Protein AF-A0A3P7XFB7-F1 (afdb_monomer_lite)

Secondary structure (DSSP, 8-state):
-----S--PPP-PSP-SS-EEEEEES--BS-EEEEEEE--HHHHHHHHHHHHHHH--GGG--EEEEEEEEEEEEB-TT--SPPEEEEEEEEEESS-EEEEEEEEE----SS-EEEEEE--HHHHHHHHHHHHHH-PPP--EEEE-TTTTSGGGGGGGT--SSSSTTEEEEE-SSSS--------

Foldseek 3Di:
DDDDDPPDDADDADDDPDWDQQAFGHAKPDKDKDKDKDQPVVVQVVVVVLCCVQPVCPPVKGFRIWIKMWIAQIAHPPDPWGRWTKMWIFGDIPPWIKTKIAGPAQTHHDQTWGWTKDDDPVQVVVCVVCCVPDVDDRLTQIDTDPSRRHRCPRQQQQDEQSPHRRIYMWTDPDSDTDRDDPDD

InterPro domains:
  IPR003886 NIDO domain [PF06119] (4-174)
  IPR003886 NIDO domain [PS51220] (19-175)
  IPR003886 NIDO domain [SM00539] (23-177)
  IPR051495 Epithelial Barrier and Cell Signaling Protein [PTHR13802] (16-177)

Sequence (184 aa):
MVTFSEHVVNPAALPVDEPVLAVYWMNTEGGVVYYRETDDASIVNLAHNEVNIQYRYGSKFLVKSVVIITWEGGRPEDSDSDGNLFQLALVIGDSMTFAHIVYSKLNSNDNAVVGYASYSFVEKLMAAEISAKAGFATLNSSYSLPDSATHDAMLLSEKSDIGIPGEWLFRVDEPQVRRFLWSR

Radius of gyration: 17.49 Å; chains: 1; bounding box: 35×52×46 Å

Organism: Heligmosomoides polygyrus (NCBI:txid6339)

pLDDT: mean 81.41, std 17.4, range [30.19, 97.62]

Structure (mmCIF, N/CA/C/O backbone):
data_AF-A0A3P7XFB7-F1
#
_entry.id   AF-A0A3P7XFB7-F1
#
loop_
_atom_site.group_PDB
_atom_site.id
_atom_site.type_symbol
_atom_site.label_atom_id
_atom_site.label_alt_id
_atom_site.label_comp_id
_atom_site.label_asym_id
_atom_site.label_entity_id
_atom_site.label_seq_id
_atom_site.pdbx_PDB_ins_code
_atom_site.Cartn_x
_atom_site.Cartn_y
_atom_site.Cartn_z
_atom_site.occupancy
_atom_site.B_iso_or_equiv
_atom_site.auth_seq_id
_atom_site.auth_comp_id
_atom_site.auth_asym_id
_atom_site.auth_atom_id
_atom_site.pdbx_PDB_model_num
ATOM 1 N N . MET A 1 1 ? -16.379 -4.261 -0.054 1.00 48.62 1 MET A N 1
ATOM 2 C CA . MET A 1 1 ? -16.470 -4.595 -1.502 1.00 48.62 1 MET A CA 1
ATOM 3 C C . MET A 1 1 ? -15.595 -3.634 -2.295 1.00 48.62 1 MET A C 1
ATOM 5 O O . MET A 1 1 ? -15.921 -2.457 -2.382 1.00 48.62 1 MET A O 1
ATOM 9 N N . VAL A 1 2 ? -14.478 -4.127 -2.834 1.00 57.84 2 VAL A N 1
ATOM 10 C CA . VAL A 1 2 ? -13.574 -3.377 -3.728 1.00 57.84 2 VAL A CA 1
ATOM 11 C C . VAL A 1 2 ? -14.131 -3.437 -5.153 1.00 57.84 2 VAL A C 1
ATOM 13 O O . VAL A 1 2 ? -14.592 -4.495 -5.574 1.00 57.84 2 VAL A O 1
ATOM 16 N N . THR A 1 3 ? -14.115 -2.320 -5.881 1.00 62.34 3 THR A N 1
ATOM 17 C CA . THR A 1 3 ? -14.583 -2.237 -7.278 1.00 62.34 3 THR A CA 1
ATOM 18 C C . THR A 1 3 ? -13.477 -1.644 -8.146 1.00 62.34 3 THR A C 1
ATOM 20 O O . THR A 1 3 ? -12.752 -0.764 -7.688 1.00 62.34 3 THR A O 1
ATOM 23 N N . PHE A 1 4 ? -13.352 -2.116 -9.386 1.00 66.25 4 PHE A N 1
ATOM 24 C CA . PHE A 1 4 ? -12.416 -1.572 -10.372 1.00 66.25 4 PHE A CA 1
ATOM 25 C C . PHE A 1 4 ? -13.127 -0.523 -11.218 1.00 66.25 4 PHE A C 1
ATOM 27 O O . PHE A 1 4 ? -14.264 -0.734 -11.638 1.00 66.25 4 PHE A O 1
ATOM 34 N N . SER A 1 5 ? -12.455 0.600 -11.451 1.00 69.25 5 SER A N 1
ATOM 35 C CA . SER A 1 5 ? -12.913 1.639 -12.369 1.00 69.25 5 SER A CA 1
ATOM 36 C C . SER A 1 5 ? -12.177 1.498 -13.697 1.00 69.25 5 SER A C 1
ATOM 38 O O . SER A 1 5 ? -10.976 1.239 -13.708 1.00 69.25 5 SER A O 1
ATOM 40 N N . GLU A 1 6 ? -12.878 1.713 -14.808 1.00 61.50 6 GLU A N 1
ATOM 41 C CA . GLU A 1 6 ? -12.260 1.843 -16.138 1.00 61.50 6 GLU A CA 1
ATOM 42 C C . GLU A 1 6 ? -11.564 3.202 -16.327 1.00 61.50 6 GLU A C 1
ATOM 44 O O . GLU A 1 6 ? -10.948 3.454 -17.360 1.00 61.50 6 GLU A O 1
ATOM 49 N N . HIS A 1 7 ? -11.657 4.098 -15.338 1.00 68.94 7 HIS A N 1
ATOM 50 C CA . HIS A 1 7 ? -10.986 5.387 -15.371 1.00 68.94 7 HIS A CA 1
ATOM 51 C C . HIS A 1 7 ? -9.469 5.203 -15.228 1.00 68.94 7 HIS A C 1
ATOM 53 O O . HIS A 1 7 ? -8.939 5.078 -14.123 1.00 68.94 7 HIS A O 1
ATOM 59 N N . VAL A 1 8 ? -8.767 5.188 -16.361 1.00 67.44 8 VAL A N 1
ATOM 60 C CA . VAL A 1 8 ? -7.304 5.140 -16.405 1.00 67.44 8 VAL A CA 1
ATOM 61 C C . VAL A 1 8 ? -6.758 6.487 -15.941 1.00 67.44 8 VAL A C 1
ATOM 63 O O . VAL A 1 8 ? -6.941 7.506 -16.608 1.00 67.44 8 VAL A O 1
ATOM 66 N N . VAL A 1 9 ? -6.095 6.497 -14.786 1.00 75.12 9 VAL A N 1
ATOM 67 C CA . VAL A 1 9 ? -5.388 7.676 -14.277 1.00 75.12 9 VAL A CA 1
ATOM 68 C C . VAL A 1 9 ? -3.898 7.492 -14.547 1.00 75.12 9 VAL A C 1
ATOM 70 O O . VAL A 1 9 ? -3.300 6.504 -14.116 1.00 75.12 9 VAL A O 1
ATOM 73 N N . ASN A 1 10 ? -3.299 8.448 -15.255 1.00 84.94 10 ASN A N 1
ATOM 74 C CA . ASN A 1 10 ? -1.863 8.444 -15.518 1.00 84.94 10 ASN A CA 1
ATOM 75 C C . ASN A 1 10 ? -1.079 8.865 -14.269 1.00 84.94 10 ASN A C 1
ATOM 77 O O . ASN A 1 10 ? -1.530 9.786 -13.579 1.00 84.94 10 ASN A O 1
ATOM 81 N N . PRO A 1 11 ? 0.098 8.264 -14.015 1.00 85.12 11 PRO A N 1
ATOM 82 C CA . PRO A 1 11 ? 0.991 8.689 -12.945 1.00 85.12 11 PRO A CA 1
ATOM 83 C C . PRO A 1 11 ? 1.255 10.192 -12.984 1.00 85.12 11 PRO A C 1
ATOM 85 O O . PRO A 1 11 ? 1.626 10.749 -14.019 1.00 85.12 11 PRO A O 1
ATOM 88 N N . ALA A 1 12 ? 1.066 10.848 -11.844 1.00 86.56 12 ALA A N 1
ATOM 89 C CA . ALA A 1 12 ? 1.280 12.277 -11.691 1.00 86.56 12 ALA A CA 1
ATOM 90 C C . ALA A 1 12 ? 1.882 12.582 -10.319 1.00 86.56 12 ALA A C 1
ATOM 92 O O . ALA A 1 12 ? 1.601 11.897 -9.334 1.00 86.56 12 ALA A O 1
ATOM 93 N N . ALA A 1 13 ? 2.703 13.630 -10.251 1.00 85.50 13 ALA A N 1
ATOM 94 C CA . ALA A 1 13 ? 3.229 14.112 -8.981 1.00 85.50 13 ALA A CA 1
ATOM 95 C C . ALA A 1 13 ? 2.080 14.556 -8.061 1.00 85.50 13 ALA A C 1
ATOM 97 O O . ALA A 1 13 ? 1.139 15.215 -8.499 1.00 85.50 13 ALA A O 1
ATOM 98 N N . LEU A 1 14 ? 2.174 14.206 -6.779 1.00 83.50 14 LEU A N 1
ATOM 99 C CA . LEU A 1 14 ? 1.212 14.642 -5.770 1.00 83.50 14 LEU A CA 1
ATOM 100 C C . LEU A 1 14 ? 1.421 16.132 -5.419 1.00 83.50 14 LEU A C 1
ATOM 102 O O . LEU A 1 14 ? 2.566 16.596 -5.434 1.00 83.50 14 LEU A O 1
ATOM 106 N N . PRO A 1 15 ? 0.359 16.873 -5.039 1.00 81.75 15 PRO A N 1
ATOM 107 C CA . PRO A 1 15 ? -1.037 16.438 -4.907 1.00 81.75 15 PRO A CA 1
ATOM 108 C C . PRO A 1 15 ? -1.761 16.306 -6.256 1.00 81.75 15 PRO A C 1
ATOM 110 O O . PRO A 1 15 ? -1.520 17.083 -7.174 1.00 81.75 15 PRO A O 1
ATOM 113 N N . VAL A 1 16 ? -2.705 15.367 -6.333 1.00 78.12 16 VAL A N 1
ATOM 114 C CA . VAL A 1 16 ? -3.665 15.236 -7.444 1.00 78.12 16 VAL A CA 1
ATOM 115 C C . VAL A 1 16 ? -5.062 15.694 -7.003 1.00 78.12 16 VAL A C 1
ATOM 117 O O . VAL A 1 16 ? -5.317 15.852 -5.808 1.00 78.12 16 VAL A O 1
ATOM 120 N N . ASP A 1 17 ? -5.963 15.922 -7.961 1.00 75.38 17 ASP A N 1
ATOM 121 C CA . ASP A 1 17 ? -7.302 16.484 -7.709 1.00 75.38 17 ASP A CA 1
ATOM 122 C C . ASP A 1 17 ? -8.293 15.504 -7.054 1.00 75.38 17 ASP A C 1
ATOM 124 O O . ASP A 1 17 ? -9.354 15.920 -6.583 1.00 75.38 17 ASP A O 1
ATOM 128 N N . GLU A 1 18 ? -7.946 14.217 -6.992 1.00 75.06 18 GLU A N 1
ATOM 129 C CA . GLU A 1 18 ? -8.767 13.157 -6.406 1.00 75.06 18 GLU A CA 1
ATOM 130 C C . GLU A 1 18 ? -8.021 12.440 -5.271 1.00 75.06 18 GLU A C 1
ATOM 132 O O . GLU A 1 18 ? -6.794 12.324 -5.321 1.00 75.06 18 GLU A O 1
ATOM 137 N N . PRO A 1 19 ? -8.721 11.924 -4.241 1.00 77.31 19 PRO A N 1
ATOM 138 C CA . PRO A 1 19 ? -8.083 11.102 -3.225 1.00 77.31 19 PRO A CA 1
ATOM 139 C C . PRO A 1 19 ? -7.407 9.878 -3.846 1.00 77.31 19 PRO A C 1
ATOM 141 O O . PRO A 1 19 ? -8.055 9.075 -4.516 1.00 77.31 19 PRO A O 1
ATOM 144 N N . VAL A 1 20 ? -6.114 9.710 -3.588 1.00 83.38 20 VAL A N 1
ATOM 145 C CA . VAL A 1 20 ? -5.334 8.590 -4.117 1.00 83.38 20 VAL A CA 1
ATOM 146 C C . VAL A 1 20 ? -4.402 8.050 -3.047 1.00 83.38 20 VAL A C 1
ATOM 148 O O . VAL A 1 20 ? -3.812 8.812 -2.285 1.00 83.38 20 VAL A O 1
ATOM 151 N N . LEU A 1 21 ? -4.238 6.730 -3.018 1.00 88.06 21 LEU A N 1
ATOM 152 C CA . LEU A 1 21 ? -3.151 6.055 -2.318 1.00 88.06 21 LEU A CA 1
ATOM 153 C C . LEU A 1 21 ? -2.231 5.453 -3.385 1.00 88.06 21 LEU A C 1
ATOM 155 O O . LEU A 1 21 ? -2.501 4.383 -3.928 1.00 88.06 21 LEU A O 1
ATOM 159 N N . ALA A 1 22 ? -1.178 6.187 -3.730 1.00 91.19 22 ALA A N 1
ATOM 160 C CA . ALA A 1 22 ? -0.192 5.800 -4.727 1.00 91.19 22 ALA A CA 1
ATOM 161 C C . 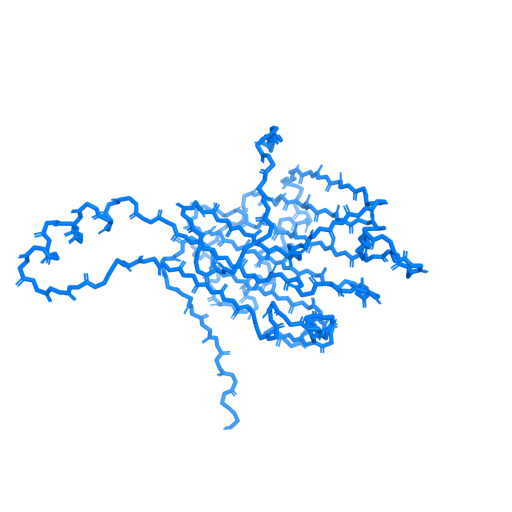ALA A 1 22 ? 0.844 4.871 -4.078 1.00 91.19 22 ALA A C 1
ATOM 163 O O . ALA A 1 22 ? 1.750 5.324 -3.385 1.00 91.19 22 ALA A O 1
ATOM 164 N N . VAL A 1 23 ? 0.687 3.558 -4.267 1.00 92.44 23 VAL A N 1
ATOM 165 C CA . VAL A 1 23 ? 1.583 2.553 -3.665 1.00 92.44 23 VAL A CA 1
ATOM 166 C C . VAL A 1 23 ? 2.889 2.441 -4.450 1.00 92.44 23 VAL A C 1
ATOM 168 O O . VAL A 1 23 ? 3.955 2.506 -3.872 1.00 92.44 23 VAL A O 1
ATOM 171 N N . TYR A 1 24 ? 2.834 2.305 -5.773 1.00 93.69 24 TYR A N 1
ATOM 172 C CA . TYR A 1 24 ? 4.020 2.332 -6.637 1.00 93.69 24 TYR A CA 1
ATOM 173 C C . TYR A 1 24 ? 3.592 2.759 -8.039 1.00 93.69 24 TYR A C 1
ATOM 175 O O . TYR A 1 24 ? 3.481 1.953 -8.960 1.00 93.69 24 TYR A O 1
ATOM 183 N N . TRP A 1 25 ? 3.174 4.021 -8.156 1.00 92.38 25 TRP A N 1
ATOM 184 C CA . TRP A 1 25 ? 2.406 4.485 -9.304 1.00 92.38 25 TRP A CA 1
ATOM 185 C C . TRP A 1 25 ? 3.319 4.935 -10.444 1.00 92.38 25 TRP A C 1
ATOM 187 O O . TRP A 1 25 ? 3.904 6.015 -10.400 1.00 92.38 25 TRP A O 1
ATOM 197 N N . MET A 1 26 ? 3.425 4.085 -11.461 1.00 92.44 26 MET A N 1
ATOM 198 C CA . MET A 1 26 ? 4.149 4.311 -12.712 1.00 92.44 26 MET A CA 1
ATOM 199 C C . MET A 1 26 ? 3.442 3.572 -13.855 1.00 92.44 26 MET A C 1
ATOM 201 O O . MET A 1 26 ? 2.593 2.712 -13.603 1.00 92.44 26 MET A O 1
ATOM 205 N N . ASN A 1 27 ? 3.797 3.877 -15.103 1.00 91.50 27 ASN A N 1
ATOM 206 C CA . ASN A 1 27 ? 3.346 3.077 -16.241 1.00 91.50 27 ASN A CA 1
ATOM 207 C C . ASN A 1 27 ? 3.978 1.685 -16.140 1.00 91.50 27 ASN A C 1
ATOM 209 O O . ASN A 1 27 ? 5.154 1.549 -15.803 1.00 91.50 27 ASN A O 1
ATOM 213 N N . THR A 1 28 ? 3.175 0.639 -16.309 1.00 91.44 28 THR A N 1
ATOM 214 C CA . THR A 1 28 ? 3.585 -0.730 -15.989 1.00 91.44 28 THR A CA 1
ATOM 215 C C . THR A 1 28 ? 2.935 -1.729 -16.930 1.00 91.44 28 THR A C 1
ATOM 217 O O . THR A 1 28 ? 1.728 -1.681 -17.158 1.00 91.44 28 THR A O 1
ATOM 220 N N . GLU A 1 29 ? 3.726 -2.693 -17.390 1.00 92.94 29 GLU A N 1
ATOM 221 C CA . GLU A 1 29 ? 3.275 -3.847 -18.161 1.00 92.94 29 GLU A CA 1
ATOM 222 C C . GLU A 1 29 ? 3.505 -5.164 -17.406 1.00 92.94 29 GLU A C 1
ATOM 224 O O . GLU A 1 29 ? 4.272 -5.244 -16.442 1.00 92.94 29 GLU A O 1
ATOM 229 N N . GLY A 1 30 ? 2.825 -6.225 -17.850 1.00 90.81 30 GLY A N 1
ATOM 230 C CA . GLY A 1 30 ? 3.089 -7.600 -17.407 1.00 90.81 30 GLY A CA 1
ATOM 231 C C . GLY A 1 30 ? 2.701 -7.938 -15.962 1.00 90.81 30 GLY A C 1
ATOM 232 O O . GLY A 1 30 ? 2.932 -9.066 -15.534 1.00 90.81 30 GLY A O 1
ATOM 233 N N . GLY A 1 31 ? 2.109 -6.998 -15.220 1.00 91.31 31 GLY A N 1
ATOM 234 C CA . GLY A 1 31 ? 1.693 -7.197 -13.834 1.00 91.31 31 GLY A CA 1
ATOM 235 C C . GLY A 1 31 ? 0.313 -7.837 -13.683 1.00 91.31 31 GLY A C 1
ATOM 236 O O . GLY A 1 31 ? -0.597 -7.596 -14.476 1.00 91.31 31 GLY A O 1
ATOM 237 N N . VAL A 1 32 ? 0.144 -8.608 -12.611 1.00 94.56 32 VAL A N 1
ATOM 238 C CA . VAL A 1 32 ? -1.144 -9.137 -12.150 1.00 94.56 32 VAL A CA 1
ATOM 239 C C . VAL A 1 32 ? -1.473 -8.523 -10.794 1.00 94.56 32 VAL A C 1
ATOM 241 O O . VAL A 1 32 ? -0.602 -8.393 -9.931 1.00 94.56 32 VAL A O 1
ATOM 244 N N . VAL A 1 33 ? -2.738 -8.138 -10.607 1.00 93.38 33 VAL A N 1
ATOM 245 C CA . VAL A 1 33 ? -3.230 -7.564 -9.351 1.00 93.38 33 VAL A CA 1
ATOM 246 C C . VAL A 1 33 ? -4.232 -8.511 -8.709 1.00 93.38 33 VAL A C 1
ATOM 248 O O . VAL A 1 33 ? -5.285 -8.801 -9.277 1.00 93.38 33 VAL A O 1
ATOM 251 N N . TYR A 1 34 ? -3.922 -8.957 -7.497 1.00 94.56 34 TYR A N 1
ATOM 252 C CA . TYR A 1 34 ? -4.828 -9.733 -6.657 1.00 94.56 34 TYR A CA 1
ATOM 253 C C . TYR A 1 34 ? -5.365 -8.846 -5.547 1.00 94.56 34 TYR A C 1
ATOM 255 O O . TYR A 1 34 ? -4.628 -8.050 -4.971 1.00 94.56 34 TYR A O 1
ATOM 263 N N . TYR A 1 35 ? -6.638 -9.001 -5.204 1.00 94.19 35 TYR A N 1
ATOM 264 C CA . TYR A 1 35 ? -7.245 -8.259 -4.110 1.00 94.19 35 TYR A CA 1
ATOM 265 C C . TYR A 1 35 ? -8.235 -9.136 -3.353 1.00 94.19 35 TYR A C 1
ATOM 267 O O . TYR A 1 35 ? -8.904 -9.995 -3.929 1.00 94.19 35 TYR A O 1
ATOM 275 N N . ARG A 1 36 ? -8.334 -8.912 -2.046 1.00 94.44 36 ARG A N 1
ATOM 276 C CA . ARG A 1 36 ? -9.357 -9.521 -1.196 1.00 94.44 36 ARG A CA 1
ATOM 277 C C . ARG A 1 36 ? -9.622 -8.648 0.017 1.00 94.44 36 ARG A C 1
ATOM 279 O O . ARG A 1 36 ? -8.704 -8.047 0.560 1.00 94.44 36 ARG A O 1
ATOM 286 N N . GLU A 1 37 ? -10.867 -8.623 0.461 1.00 95.31 37 GLU A N 1
ATOM 287 C CA . GLU A 1 37 ? -11.231 -8.116 1.781 1.00 95.31 37 GLU A CA 1
ATOM 288 C C . GLU A 1 37 ? -11.423 -9.315 2.713 1.00 95.31 37 GLU A C 1
ATOM 290 O O . GLU A 1 37 ? -11.985 -10.331 2.303 1.00 95.31 37 GLU A O 1
ATOM 295 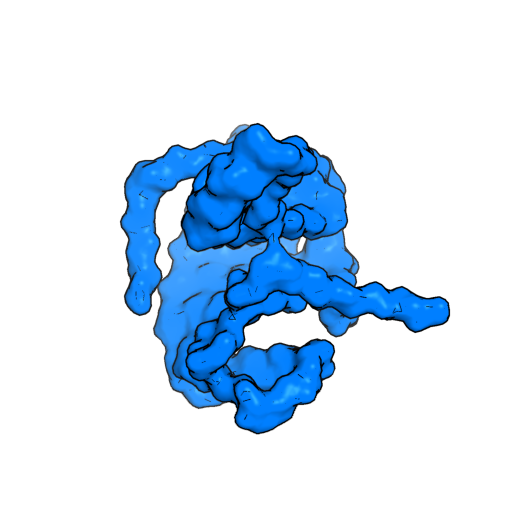N N . THR A 1 38 ? -10.915 -9.231 3.939 1.00 95.56 38 THR A N 1
ATOM 296 C CA . THR A 1 38 ? -11.024 -10.310 4.922 1.00 95.56 38 THR A CA 1
ATOM 297 C C . THR A 1 38 ? -11.237 -9.761 6.326 1.00 95.56 38 THR A C 1
ATOM 299 O O . THR A 1 38 ? -10.644 -8.758 6.717 1.00 95.56 38 THR A O 1
ATOM 302 N N . ASP A 1 39 ? -12.088 -10.442 7.079 1.00 96.62 39 ASP A N 1
ATOM 303 C CA . ASP A 1 39 ? -12.349 -10.268 8.507 1.00 96.62 39 ASP A CA 1
ATOM 304 C C . ASP A 1 39 ? -11.861 -11.487 9.313 1.00 96.62 39 ASP A C 1
ATOM 306 O O . ASP A 1 39 ? -12.255 -11.689 10.462 1.00 96.62 39 ASP A O 1
ATOM 310 N N . ASP A 1 40 ? -10.986 -12.309 8.715 1.00 97.62 40 ASP A N 1
ATOM 311 C CA . ASP A 1 40 ? -10.398 -13.463 9.382 1.00 97.62 40 ASP A CA 1
ATOM 312 C C . ASP A 1 40 ? -9.683 -13.017 10.660 1.00 97.62 40 ASP A C 1
ATOM 314 O O . ASP A 1 40 ? -8.812 -12.141 10.641 1.00 97.62 40 ASP A O 1
ATOM 318 N N . ALA A 1 41 ? -10.043 -13.646 11.780 1.00 96.75 41 ALA A N 1
ATOM 319 C CA . ALA A 1 41 ? -9.582 -13.234 13.096 1.00 96.75 41 ALA A CA 1
ATOM 320 C C . ALA A 1 41 ? -8.051 -13.235 13.219 1.00 96.75 41 ALA A C 1
ATOM 322 O O . ALA A 1 41 ? -7.503 -12.414 13.952 1.00 96.75 41 ALA A O 1
ATOM 323 N N . SER A 1 42 ? -7.340 -14.124 12.516 1.00 96.62 42 SER A N 1
ATOM 324 C CA . SER A 1 42 ? -5.876 -14.158 12.568 1.00 96.62 42 SER A CA 1
ATOM 325 C C . SER A 1 42 ? -5.262 -12.935 11.882 1.00 96.62 42 SER A C 1
ATOM 327 O O . SER A 1 42 ? -4.386 -12.288 12.457 1.00 96.62 42 SER A O 1
ATOM 329 N N . ILE A 1 43 ? -5.779 -12.560 10.709 1.00 96.06 43 ILE A N 1
ATOM 330 C CA . ILE A 1 43 ? -5.310 -11.405 9.932 1.00 96.06 43 ILE A CA 1
ATOM 331 C C . ILE A 1 43 ? -5.690 -10.098 10.631 1.00 96.06 43 ILE A C 1
ATOM 333 O O . ILE A 1 43 ? -4.858 -9.204 10.771 1.00 96.06 43 ILE A O 1
ATOM 337 N N . VAL A 1 44 ? -6.925 -10.002 11.123 1.00 96.50 44 VAL A N 1
ATOM 338 C CA . VAL A 1 44 ? -7.420 -8.837 11.868 1.00 96.50 44 VAL A CA 1
ATOM 339 C C . VAL A 1 44 ? -6.586 -8.599 13.128 1.00 96.50 44 VAL A C 1
ATOM 341 O O . VAL A 1 44 ? -6.155 -7.473 13.371 1.00 96.50 44 VAL A O 1
ATOM 344 N N . ASN A 1 45 ? -6.301 -9.650 13.904 1.00 95.31 45 ASN A N 1
ATOM 345 C CA . ASN A 1 45 ? -5.477 -9.533 15.108 1.00 95.31 45 ASN A CA 1
ATOM 346 C C . ASN A 1 45 ? -4.025 -9.164 14.780 1.00 95.31 45 ASN A C 1
ATOM 348 O O . ASN A 1 45 ? -3.429 -8.367 15.503 1.00 95.31 45 ASN A O 1
ATOM 352 N N . LEU A 1 46 ? -3.460 -9.705 13.695 1.00 94.88 46 LEU A N 1
ATOM 353 C CA . LEU A 1 46 ? -2.118 -9.343 13.238 1.00 94.88 46 LEU A CA 1
ATOM 354 C C . LEU A 1 46 ? -2.042 -7.851 12.885 1.00 94.88 46 LEU A C 1
ATOM 356 O O . LEU A 1 46 ? -1.198 -7.142 13.426 1.00 94.88 46 LEU A O 1
ATOM 360 N N . ALA A 1 47 ? -2.967 -7.363 12.055 1.00 94.69 47 ALA A N 1
ATOM 361 C CA . ALA A 1 47 ? -3.033 -5.956 11.669 1.00 94.69 47 ALA A CA 1
ATOM 362 C C . ALA A 1 47 ? -3.271 -5.034 12.876 1.00 94.69 47 ALA A C 1
ATOM 364 O O . ALA A 1 47 ? -2.655 -3.975 12.994 1.00 94.69 47 ALA A O 1
ATOM 365 N N . HIS A 1 48 ? -4.135 -5.446 13.808 1.00 94.19 48 HIS A N 1
ATOM 366 C CA . HIS A 1 48 ? -4.386 -4.702 15.039 1.00 94.19 48 HIS A CA 1
ATOM 367 C C . HIS A 1 48 ? -3.127 -4.588 15.908 1.00 94.19 48 HIS A C 1
ATOM 369 O O . HIS A 1 48 ? -2.830 -3.507 16.421 1.00 94.19 48 HIS A O 1
ATOM 375 N N . ASN A 1 49 ? -2.376 -5.682 16.059 1.00 92.75 49 ASN A N 1
ATOM 376 C CA . ASN A 1 49 ? -1.127 -5.690 16.814 1.00 92.75 49 ASN A CA 1
ATOM 377 C C . ASN A 1 49 ? -0.074 -4.793 16.165 1.00 92.75 49 ASN A C 1
ATOM 379 O O . ASN A 1 49 ? 0.539 -4.004 16.879 1.00 92.75 49 ASN A O 1
ATOM 383 N N . GLU A 1 50 ? 0.087 -4.860 14.842 1.00 92.31 50 GLU A N 1
ATOM 384 C CA . GLU A 1 50 ? 1.049 -4.023 14.119 1.00 92.31 50 GLU A CA 1
ATOM 385 C C . GLU A 1 50 ? 0.742 -2.533 14.320 1.00 92.31 50 GLU A C 1
ATOM 387 O O . GLU A 1 50 ? 1.580 -1.777 14.812 1.00 92.31 50 GLU A O 1
ATOM 392 N N . VAL A 1 51 ? -0.511 -2.115 14.098 1.00 91.81 51 VAL A N 1
ATOM 393 C CA . VAL A 1 51 ? -0.941 -0.729 14.357 1.00 91.81 51 VAL A CA 1
ATOM 394 C C . VAL A 1 51 ? -0.685 -0.321 15.812 1.00 91.81 51 VAL A C 1
ATOM 396 O O . VAL A 1 51 ? -0.233 0.795 16.081 1.00 91.81 51 VAL A O 1
ATOM 399 N N . ASN A 1 52 ? -0.939 -1.210 16.772 1.00 90.12 52 ASN A N 1
ATOM 400 C CA . ASN A 1 52 ? -0.735 -0.912 18.186 1.00 90.12 52 ASN A CA 1
ATOM 401 C C . ASN A 1 52 ? 0.734 -0.818 18.599 1.00 90.12 52 ASN A C 1
ATOM 403 O O . ASN A 1 52 ? 1.045 -0.003 19.472 1.00 90.12 52 ASN A O 1
ATOM 407 N N . ILE A 1 53 ? 1.629 -1.600 17.995 1.00 89.00 53 ILE A N 1
ATOM 408 C CA . ILE A 1 53 ? 3.074 -1.497 18.231 1.00 89.00 53 ILE A CA 1
ATOM 409 C C . ILE A 1 53 ? 3.558 -0.099 17.834 1.00 89.00 53 ILE A C 1
ATOM 411 O O . ILE A 1 53 ? 4.270 0.546 18.610 1.00 89.00 53 ILE A O 1
ATOM 415 N N . GLN A 1 54 ? 3.105 0.397 16.680 1.00 86.69 54 GLN A N 1
ATOM 416 C CA . GLN A 1 54 ? 3.577 1.665 16.125 1.00 86.69 54 GLN A CA 1
ATOM 417 C C . GLN A 1 54 ? 2.899 2.887 16.762 1.00 86.69 54 GLN A C 1
ATOM 419 O O . GLN A 1 54 ? 3.568 3.850 17.137 1.00 86.69 54 GLN A O 1
ATOM 424 N N . TYR A 1 55 ? 1.576 2.853 16.956 1.00 84.31 55 TYR A N 1
ATOM 425 C CA . TYR A 1 55 ? 0.804 4.028 17.383 1.00 84.31 55 TYR A CA 1
ATOM 426 C C . TYR A 1 55 ? 0.305 3.989 18.835 1.00 84.31 55 TYR A C 1
ATOM 428 O O . TYR A 1 55 ? -0.119 5.017 19.368 1.00 84.31 55 TYR A O 1
ATOM 436 N N . ARG A 1 56 ? 0.370 2.832 19.509 1.00 84.88 56 ARG A N 1
ATOM 437 C CA . ARG A 1 56 ? -0.018 2.652 20.923 1.00 84.88 56 ARG A CA 1
ATOM 438 C C . ARG A 1 56 ? -1.463 3.060 21.249 1.00 84.88 56 ARG A C 1
ATOM 440 O O . ARG A 1 56 ? -1.739 3.542 22.350 1.00 84.88 56 ARG A O 1
ATOM 447 N N . TYR A 1 57 ? -2.401 2.860 20.321 1.00 81.62 57 TYR A N 1
ATOM 448 C CA . TYR A 1 57 ? -3.819 3.174 20.545 1.00 81.62 57 TYR A CA 1
ATOM 449 C C . TYR A 1 57 ? -4.496 2.238 21.559 1.00 81.62 57 TYR A C 1
ATOM 451 O O . TYR A 1 57 ? -5.462 2.633 22.221 1.00 81.62 57 TYR A O 1
ATOM 459 N N . GLY A 1 58 ? -3.967 1.027 21.737 1.00 76.06 58 GLY A N 1
ATOM 460 C CA . GLY A 1 58 ? -4.497 0.039 22.668 1.00 76.06 58 GLY A CA 1
ATOM 461 C C . GLY A 1 58 ? -5.929 -0.343 22.296 1.00 76.06 58 GLY A C 1
ATOM 462 O O . GLY A 1 58 ? -6.216 -0.653 21.145 1.00 76.06 58 GLY A O 1
ATOM 463 N N . SER A 1 59 ? -6.843 -0.284 23.266 1.00 77.06 59 SER A N 1
ATOM 464 C CA . SER A 1 59 ? -8.261 -0.626 23.079 1.00 77.06 59 SER A CA 1
ATOM 465 C C . SER A 1 59 ? -9.118 0.485 22.458 1.00 77.06 59 SER A C 1
ATOM 467 O O . SER A 1 59 ? -10.324 0.308 22.315 1.00 77.06 59 SER A O 1
ATOM 469 N N . LYS A 1 60 ? -8.535 1.641 22.110 1.00 81.75 60 LYS A N 1
ATOM 470 C CA . LYS A 1 60 ? -9.269 2.772 21.506 1.00 81.75 60 LYS A CA 1
ATOM 471 C C . LYS A 1 60 ? -9.538 2.604 20.010 1.00 81.75 60 LYS A C 1
ATOM 473 O O . LYS A 1 60 ? -10.151 3.478 19.410 1.00 81.75 60 LYS A O 1
ATOM 478 N N . PHE A 1 61 ? -9.028 1.530 19.426 1.00 86.56 61 PHE A N 1
ATOM 479 C CA . PHE A 1 61 ? -9.109 1.220 18.013 1.00 86.56 61 PHE A CA 1
ATOM 480 C C . PHE A 1 61 ? -9.378 -0.271 17.884 1.00 86.56 61 PHE A C 1
ATOM 482 O O . PHE A 1 61 ? -8.707 -1.065 18.536 1.00 86.56 61 PHE A O 1
ATOM 489 N N . LEU A 1 62 ? -10.334 -0.662 17.050 1.00 91.31 62 LEU A N 1
ATOM 490 C CA . LEU A 1 62 ? -10.585 -2.067 16.738 1.00 91.31 62 LEU A CA 1
ATOM 491 C C . LEU A 1 62 ? -10.575 -2.253 15.228 1.00 91.31 62 LEU A C 1
ATOM 493 O O . LEU A 1 62 ? -11.316 -1.573 14.519 1.00 91.31 62 LEU A O 1
ATOM 497 N N . VAL A 1 63 ? -9.753 -3.187 14.747 1.00 95.38 63 VAL A N 1
ATOM 498 C CA . VAL A 1 63 ? -9.728 -3.568 13.331 1.00 95.38 63 VAL A CA 1
ATOM 499 C C . VAL A 1 63 ? -10.980 -4.386 13.028 1.00 95.38 63 VAL A C 1
ATOM 501 O O . VAL A 1 63 ? -11.291 -5.335 13.745 1.00 95.38 63 VAL A O 1
ATOM 504 N N . LYS A 1 64 ? -11.708 -4.003 11.977 1.00 95.62 64 LYS A N 1
ATOM 505 C CA . LYS A 1 64 ? -12.927 -4.681 11.519 1.00 95.62 64 LYS A CA 1
ATOM 506 C C . LYS A 1 64 ? -12.653 -5.592 10.333 1.00 95.62 64 LYS A C 1
ATOM 508 O O . LYS A 1 64 ? -13.127 -6.720 10.309 1.00 95.62 64 LYS A O 1
ATOM 513 N N . SER A 1 65 ? -11.898 -5.097 9.361 1.00 96.50 65 SER A N 1
ATOM 514 C CA . SER A 1 65 ? -11.496 -5.855 8.183 1.00 96.50 65 SER A CA 1
ATOM 515 C C . SER A 1 65 ? -10.172 -5.330 7.642 1.00 96.50 65 SER A C 1
ATOM 517 O O . SER A 1 65 ? -9.708 -4.241 7.993 1.00 96.50 65 SER A O 1
ATOM 519 N N . VAL A 1 66 ? -9.543 -6.130 6.788 1.00 97.06 66 VAL A N 1
ATOM 520 C CA . VAL A 1 66 ? -8.336 -5.756 6.058 1.00 97.06 66 VAL A CA 1
ATOM 521 C C . VAL A 1 66 ? -8.578 -5.999 4.576 1.00 97.06 66 VAL A C 1
ATOM 523 O O . VAL A 1 66 ? -8.940 -7.107 4.172 1.00 97.06 66 VAL A O 1
ATOM 526 N N . VAL A 1 67 ? -8.368 -4.972 3.757 1.00 96.06 67 VAL A N 1
ATOM 527 C CA . VAL A 1 67 ? -8.301 -5.120 2.301 1.00 96.06 67 VAL A CA 1
ATOM 528 C C . VAL A 1 67 ? -6.843 -5.317 1.922 1.00 96.06 67 VAL A C 1
ATOM 530 O O . VAL A 1 67 ? -6.018 -4.442 2.151 1.00 96.06 67 VAL A O 1
ATOM 533 N N . ILE A 1 68 ? -6.523 -6.471 1.349 1.00 96.12 68 ILE A N 1
ATOM 534 C CA . ILE A 1 68 ? -5.175 -6.823 0.906 1.00 96.12 68 ILE A CA 1
ATOM 535 C C . ILE A 1 68 ? -5.151 -6.741 -0.611 1.00 96.12 68 ILE A C 1
ATOM 537 O O . ILE A 1 68 ? -5.943 -7.416 -1.269 1.00 96.12 68 ILE A O 1
ATOM 541 N N . ILE A 1 69 ? -4.231 -5.950 -1.153 1.00 95.75 69 ILE A N 1
ATOM 542 C CA . ILE A 1 69 ? -3.980 -5.812 -2.586 1.00 95.75 69 ILE A CA 1
ATOM 543 C C . ILE A 1 69 ? -2.522 -6.184 -2.844 1.00 95.75 69 ILE A C 1
ATOM 545 O O . ILE A 1 69 ? -1.631 -5.754 -2.120 1.00 95.75 69 ILE A O 1
ATOM 549 N N . THR A 1 70 ? -2.281 -7.038 -3.831 1.00 96.69 70 THR A N 1
ATOM 550 C CA . THR A 1 70 ? -0.957 -7.558 -4.190 1.00 96.69 70 THR A CA 1
ATOM 551 C C . THR A 1 70 ? -0.714 -7.314 -5.663 1.00 96.69 70 THR A C 1
ATOM 553 O O . THR A 1 70 ? -1.515 -7.751 -6.486 1.00 96.69 70 THR A O 1
ATOM 556 N N . TRP A 1 71 ? 0.390 -6.649 -5.977 1.00 96.75 71 TRP A N 1
ATOM 557 C CA . TRP A 1 71 ? 0.882 -6.473 -7.335 1.00 96.75 71 TRP A CA 1
ATOM 558 C C . TRP A 1 71 ? 2.077 -7.393 -7.526 1.00 96.75 71 TRP A C 1
ATOM 560 O O . TRP A 1 71 ? 3.037 -7.331 -6.759 1.00 96.75 71 TRP A O 1
ATOM 570 N N . GLU A 1 72 ? 2.008 -8.246 -8.541 1.00 97.00 72 GLU A N 1
ATOM 571 C CA . GLU A 1 72 ? 3.040 -9.228 -8.852 1.00 97.00 72 GLU A CA 1
ATOM 572 C C . GLU A 1 72 ? 3.424 -9.138 -10.329 1.00 97.00 72 GLU A C 1
ATOM 574 O O . GLU A 1 72 ? 2.564 -9.140 -11.208 1.00 97.00 72 GLU A O 1
ATOM 579 N N . GLY A 1 73 ? 4.725 -9.071 -10.609 1.00 95.44 73 GLY A N 1
ATOM 580 C CA . GLY A 1 73 ? 5.263 -9.192 -11.964 1.00 95.44 73 GLY A CA 1
ATOM 581 C C . GLY A 1 73 ? 5.303 -7.890 -12.773 1.00 95.44 73 GLY A C 1
ATOM 582 O O . GLY A 1 73 ? 5.867 -7.883 -13.865 1.00 95.44 73 GLY A O 1
ATOM 583 N N . GLY A 1 74 ? 4.755 -6.791 -12.248 1.00 95.12 74 GLY A N 1
ATOM 584 C CA . GLY A 1 74 ? 4.703 -5.508 -12.950 1.00 95.12 74 GLY A CA 1
ATOM 585 C C . GLY A 1 74 ? 6.072 -4.839 -13.070 1.00 95.12 74 GLY A C 1
ATOM 586 O O . GLY A 1 74 ? 6.795 -4.739 -12.082 1.00 95.12 74 GLY A O 1
ATOM 587 N N . ARG A 1 75 ? 6.419 -4.354 -14.260 1.00 95.00 75 ARG A N 1
ATOM 588 C CA . ARG A 1 75 ? 7.662 -3.621 -14.562 1.00 95.00 75 ARG A CA 1
ATOM 589 C C . ARG A 1 75 ? 7.384 -2.446 -15.513 1.00 95.00 75 ARG A C 1
ATOM 591 O O . ARG A 1 75 ? 6.324 -2.456 -16.141 1.00 95.00 75 ARG A O 1
ATOM 598 N N . PRO A 1 76 ? 8.290 -1.459 -15.644 1.00 94.25 76 PRO A N 1
ATOM 599 C CA . PRO A 1 76 ? 8.148 -0.398 -16.638 1.00 94.25 76 PRO A CA 1
ATOM 600 C C . PRO A 1 76 ? 7.969 -0.952 -18.057 1.00 94.25 76 PRO A C 1
ATOM 602 O O . PRO A 1 76 ? 8.497 -2.021 -18.374 1.00 94.25 76 PRO A O 1
ATOM 605 N N . GLU A 1 77 ? 7.241 -0.216 -18.896 1.00 90.44 77 GLU A N 1
ATOM 606 C CA . GLU A 1 77 ? 7.112 -0.523 -20.327 1.00 90.44 77 GLU A CA 1
ATOM 607 C C . GLU A 1 77 ? 8.498 -0.602 -20.983 1.00 90.44 77 GLU A C 1
ATOM 609 O O . GLU A 1 77 ? 9.422 0.119 -20.597 1.00 90.44 77 GLU A O 1
ATOM 614 N N . ASP A 1 78 ? 8.657 -1.521 -21.936 1.00 88.94 78 ASP A N 1
ATOM 615 C CA . ASP A 1 78 ? 9.922 -1.779 -22.642 1.00 88.94 78 ASP A CA 1
ATOM 616 C C . ASP A 1 78 ? 11.115 -2.162 -21.731 1.00 88.94 78 ASP A C 1
ATOM 618 O O . ASP A 1 78 ? 12.279 -2.052 -22.124 1.00 88.94 78 ASP A O 1
ATOM 622 N N . SER A 1 79 ? 10.855 -2.633 -20.504 1.00 89.44 79 SER A N 1
ATOM 623 C CA . SER A 1 79 ? 11.894 -3.097 -19.578 1.00 89.44 79 SER A CA 1
ATOM 624 C C . SER A 1 79 ? 12.117 -4.610 -19.649 1.00 89.44 79 SER A C 1
ATOM 626 O O . SER A 1 79 ? 11.186 -5.393 -19.469 1.00 89.44 79 SER A O 1
ATOM 628 N N . ASP A 1 80 ? 13.384 -5.022 -19.761 1.00 90.19 80 ASP A N 1
ATOM 629 C CA . ASP A 1 80 ? 13.820 -6.428 -19.654 1.00 90.19 80 ASP A CA 1
ATOM 630 C C . ASP A 1 80 ? 14.020 -6.902 -18.196 1.00 90.19 80 ASP A C 1
ATOM 632 O O . ASP A 1 80 ? 14.564 -7.978 -17.941 1.00 90.19 80 ASP A O 1
ATOM 636 N N . SER A 1 81 ? 13.643 -6.080 -17.214 1.00 92.00 81 SER A N 1
ATOM 637 C CA . SER A 1 81 ? 13.811 -6.396 -15.793 1.00 92.00 81 SER A CA 1
ATOM 638 C C . SER A 1 81 ? 12.817 -7.448 -15.290 1.00 92.00 81 SER A C 1
ATOM 640 O O . SER A 1 81 ? 11.708 -7.596 -15.805 1.00 92.00 81 SER A O 1
ATOM 642 N N . ASP A 1 82 ? 13.188 -8.144 -14.213 1.00 93.94 82 ASP A N 1
ATOM 643 C CA . ASP A 1 82 ? 12.226 -8.921 -13.431 1.00 93.94 82 ASP A CA 1
ATOM 644 C C . ASP A 1 82 ? 11.095 -8.013 -12.920 1.00 93.94 82 ASP A C 1
ATOM 646 O O . ASP A 1 82 ? 11.318 -6.865 -12.540 1.00 93.94 82 ASP A O 1
ATOM 650 N N . GLY A 1 83 ? 9.883 -8.552 -12.822 1.00 94.69 83 GLY A N 1
ATOM 651 C CA . GLY A 1 83 ? 8.744 -7.816 -12.282 1.00 94.69 83 GLY A CA 1
ATOM 652 C C . GLY A 1 83 ? 8.863 -7.490 -10.791 1.00 94.69 83 GLY A C 1
ATOM 653 O O . GLY A 1 83 ? 9.475 -8.229 -10.017 1.00 94.69 83 GLY A O 1
ATOM 654 N N . ASN A 1 84 ? 8.247 -6.389 -10.380 1.00 96.69 84 ASN A N 1
ATOM 655 C CA . ASN A 1 84 ? 8.133 -5.971 -8.988 1.00 96.69 84 ASN A CA 1
ATOM 656 C C . ASN A 1 84 ? 7.094 -6.815 -8.232 1.00 96.69 84 ASN A C 1
ATOM 658 O O . ASN A 1 84 ? 6.131 -7.319 -8.815 1.00 96.69 84 ASN A O 1
ATOM 662 N N . LEU A 1 85 ? 7.283 -6.942 -6.918 1.00 97.00 85 LEU A N 1
ATOM 663 C CA . LEU A 1 85 ? 6.362 -7.596 -5.993 1.00 97.00 85 LEU A CA 1
ATOM 664 C C . LEU A 1 85 ? 6.170 -6.728 -4.751 1.00 97.00 85 LEU A C 1
ATOM 666 O O . LEU A 1 85 ? 7.104 -6.511 -3.971 1.00 97.00 85 LEU A O 1
ATOM 670 N N . PHE A 1 86 ? 4.944 -6.259 -4.553 1.00 97.19 86 PHE A N 1
ATOM 671 C CA . PHE A 1 86 ? 4.583 -5.431 -3.410 1.00 97.19 86 PHE A CA 1
ATOM 672 C C . PHE A 1 86 ? 3.112 -5.592 -3.029 1.00 97.19 86 PHE A C 1
ATOM 674 O O . PHE A 1 86 ? 2.277 -6.040 -3.821 1.00 97.19 86 PHE A O 1
ATOM 681 N N . GLN A 1 87 ? 2.800 -5.247 -1.783 1.00 97.12 87 GLN A N 1
ATOM 682 C CA . GLN A 1 87 ? 1.477 -5.411 -1.198 1.00 97.12 87 GLN A CA 1
ATOM 683 C C . GLN A 1 87 ? 1.043 -4.158 -0.443 1.00 97.12 87 GLN A C 1
ATOM 685 O O . GLN A 1 87 ? 1.859 -3.452 0.142 1.00 97.12 87 GLN A O 1
ATOM 690 N N . LEU A 1 88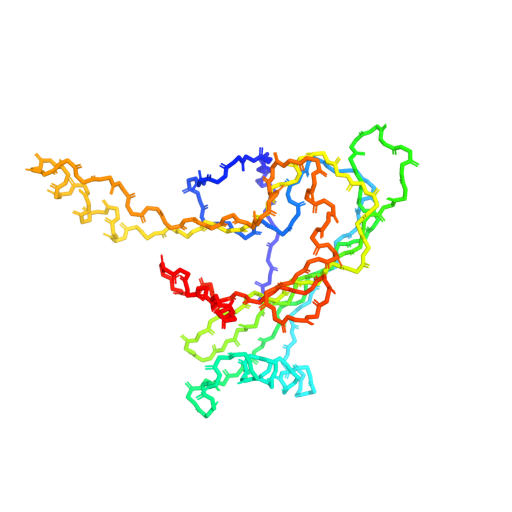 ? -0.265 -3.923 -0.428 1.00 96.00 88 LEU A N 1
ATOM 691 C CA . LEU A 1 88 ? -0.936 -2.968 0.441 1.00 96.00 88 LEU A CA 1
ATOM 692 C C . LEU A 1 88 ? -1.960 -3.725 1.286 1.00 96.00 88 LEU A C 1
ATOM 694 O O . LEU A 1 88 ? -2.877 -4.339 0.742 1.00 96.00 88 LEU A O 1
ATOM 698 N N . ALA A 1 89 ? -1.842 -3.627 2.604 1.00 96.69 89 ALA A N 1
ATOM 699 C CA . ALA A 1 89 ? -2.905 -3.949 3.539 1.00 96.69 89 ALA A CA 1
ATOM 700 C C . ALA A 1 89 ? -3.553 -2.644 4.024 1.00 96.69 89 ALA A C 1
ATOM 702 O O . ALA A 1 89 ? -2.974 -1.885 4.801 1.00 96.69 89 ALA A O 1
ATOM 703 N N . LEU A 1 90 ? -4.770 -2.378 3.554 1.00 95.19 90 LEU A N 1
ATOM 704 C CA . LEU A 1 90 ? -5.610 -1.308 4.071 1.00 95.19 90 LEU A CA 1
ATOM 705 C C . LEU A 1 90 ? -6.377 -1.842 5.284 1.00 95.19 90 LEU A C 1
ATOM 707 O O . LEU A 1 90 ? -7.313 -2.633 5.155 1.00 95.19 90 LEU A O 1
ATOM 711 N N . VAL A 1 91 ? -5.943 -1.428 6.466 1.00 95.50 91 VAL A N 1
ATOM 712 C CA . VAL A 1 91 ? -6.490 -1.834 7.758 1.00 95.50 91 VAL A CA 1
ATOM 713 C C . VAL A 1 91 ? -7.654 -0.913 8.103 1.00 95.50 91 VAL A C 1
ATOM 715 O O . VAL A 1 91 ? -7.454 0.263 8.413 1.00 95.50 91 VAL A O 1
ATOM 718 N N . ILE A 1 92 ? -8.870 -1.451 8.052 1.00 94.06 92 ILE A N 1
ATOM 719 C CA . ILE A 1 92 ? -10.109 -0.704 8.272 1.00 94.06 92 ILE A CA 1
ATOM 720 C C . ILE A 1 92 ? -10.582 -0.970 9.695 1.00 94.06 92 ILE A C 1
ATOM 722 O O . ILE A 1 92 ? -10.955 -2.093 10.045 1.00 94.06 92 ILE A O 1
ATOM 726 N N . GLY A 1 93 ? -10.568 0.064 10.530 1.00 92.69 93 GLY A N 1
ATOM 727 C CA . GLY A 1 93 ? -11.068 -0.027 11.892 1.00 92.69 93 GLY A CA 1
ATOM 728 C C . GLY A 1 93 ? -12.468 0.525 12.094 1.00 92.69 93 GLY A C 1
ATOM 729 O O . GLY A 1 93 ? -13.212 0.846 11.169 1.00 92.69 93 GLY A O 1
ATOM 730 N N . ASP A 1 94 ? -12.835 0.633 13.362 1.00 91.38 94 ASP A N 1
ATOM 731 C CA . ASP A 1 94 ? -14.067 1.267 13.809 1.00 91.38 94 ASP A CA 1
ATOM 732 C C . ASP A 1 94 ? -14.065 2.793 13.678 1.00 91.38 94 ASP A C 1
ATOM 734 O O . ASP A 1 94 ? -15.117 3.374 13.413 1.00 91.38 94 ASP A O 1
ATOM 738 N N . SER A 1 95 ? -12.899 3.409 13.852 1.00 87.00 95 SER A N 1
ATOM 739 C CA . SER A 1 95 ? -12.714 4.858 13.940 1.00 87.00 95 SER A CA 1
ATOM 740 C C . SER A 1 95 ? -11.528 5.385 13.131 1.00 87.00 95 SER A C 1
ATOM 742 O O . SER A 1 95 ? -11.452 6.588 12.904 1.00 87.00 95 SER A O 1
ATOM 744 N N . MET A 1 96 ? -10.610 4.511 12.704 1.00 88.25 96 MET A N 1
ATOM 745 C CA . MET A 1 96 ? -9.351 4.879 12.045 1.00 88.25 96 MET A CA 1
ATOM 746 C C . MET A 1 96 ? -9.063 3.937 10.874 1.00 88.25 96 MET A C 1
ATOM 748 O O . MET A 1 96 ? -9.540 2.800 10.863 1.00 88.25 96 MET A O 1
ATOM 752 N N . THR A 1 97 ? -8.272 4.394 9.902 1.00 89.81 97 THR A N 1
ATOM 753 C CA . THR A 1 97 ? -7.847 3.586 8.750 1.00 89.81 97 THR A CA 1
ATOM 754 C C . THR A 1 97 ? -6.350 3.741 8.521 1.00 89.81 97 THR A C 1
ATOM 756 O O . THR A 1 97 ? -5.827 4.856 8.511 1.00 89.81 97 THR A O 1
ATOM 759 N N . PHE A 1 98 ? -5.661 2.621 8.304 1.00 91.69 98 PHE A N 1
ATOM 760 C CA . PHE A 1 98 ? -4.217 2.599 8.078 1.00 91.69 98 PHE A CA 1
ATOM 761 C C . PHE A 1 98 ? -3.874 1.924 6.755 1.00 91.69 98 PHE A C 1
ATOM 763 O O . PHE A 1 98 ? -4.504 0.943 6.374 1.00 91.69 98 PHE A O 1
ATOM 770 N N . ALA A 1 99 ? -2.856 2.434 6.075 1.00 93.12 99 ALA A N 1
ATOM 771 C CA . ALA A 1 99 ? -2.242 1.817 4.913 1.00 93.12 99 ALA A CA 1
ATOM 772 C C . ALA A 1 99 ? -0.889 1.235 5.326 1.00 93.12 99 ALA A C 1
ATOM 774 O O . ALA A 1 99 ? 0.027 1.984 5.665 1.00 93.12 99 ALA A O 1
ATOM 775 N N . HIS A 1 100 ? -0.777 -0.092 5.301 1.00 94.75 100 HIS A N 1
ATOM 776 C CA . HIS A 1 100 ? 0.476 -0.814 5.499 1.00 94.75 100 HIS A CA 1
ATOM 777 C C . HIS A 1 100 ? 0.981 -1.299 4.146 1.00 94.75 100 HIS A C 1
ATOM 779 O O . HIS A 1 100 ? 0.371 -2.168 3.525 1.00 94.75 100 HIS A O 1
ATOM 785 N N . ILE A 1 101 ? 2.060 -0.700 3.663 1.00 95.25 101 ILE A N 1
ATOM 786 C CA . ILE A 1 101 ? 2.694 -1.056 2.398 1.00 95.25 101 ILE A CA 1
ATOM 787 C C . ILE A 1 101 ? 3.900 -1.938 2.695 1.00 95.25 101 ILE A C 1
ATOM 789 O O . ILE A 1 101 ? 4.701 -1.618 3.571 1.00 95.25 101 ILE A O 1
ATOM 793 N N . VAL A 1 102 ? 4.035 -3.024 1.939 1.00 96.19 102 VAL A N 1
ATOM 794 C CA . VAL A 1 102 ? 5.157 -3.958 2.022 1.00 96.19 102 VAL A CA 1
ATOM 795 C C . VAL A 1 102 ? 5.765 -4.117 0.634 1.00 96.19 102 VAL A C 1
ATOM 797 O O . VAL A 1 102 ? 5.161 -4.712 -0.262 1.00 96.19 102 VAL A O 1
ATOM 800 N N . TYR A 1 103 ? 6.973 -3.598 0.450 1.00 96.12 103 TYR A N 1
ATOM 801 C CA . TYR A 1 103 ? 7.776 -3.798 -0.752 1.00 96.12 103 TYR A CA 1
ATOM 802 C C . TYR A 1 103 ? 8.654 -5.033 -0.581 1.00 96.12 103 TYR A C 1
ATOM 804 O O . TYR A 1 103 ? 9.729 -4.964 0.009 1.00 96.12 103 TYR A O 1
ATOM 812 N N . SER A 1 104 ? 8.206 -6.172 -1.110 1.00 94.00 104 SER A N 1
ATOM 813 C CA . SER A 1 104 ? 8.976 -7.416 -1.030 1.00 94.00 104 SER A CA 1
ATOM 814 C C . SER A 1 104 ? 10.164 -7.414 -1.993 1.00 94.00 104 SER A C 1
ATOM 816 O O . SER A 1 104 ? 11.264 -7.812 -1.613 1.00 94.00 104 SER A O 1
ATOM 818 N N . LYS A 1 105 ? 9.952 -6.974 -3.240 1.00 92.44 105 LYS A N 1
ATOM 819 C CA . LYS A 1 105 ? 10.998 -6.916 -4.267 1.00 92.44 105 LYS A CA 1
ATOM 820 C C . LYS A 1 105 ? 10.702 -5.791 -5.258 1.00 92.44 105 LYS A C 1
ATOM 822 O O . LYS A 1 105 ? 9.715 -5.870 -5.987 1.00 92.44 105 LYS A O 1
ATOM 827 N N . LEU A 1 106 ? 11.562 -4.776 -5.314 1.00 94.25 106 LEU A N 1
ATOM 828 C CA . LEU A 1 106 ? 11.529 -3.722 -6.334 1.00 94.25 106 LEU A CA 1
ATOM 829 C C . LEU A 1 106 ? 12.769 -3.861 -7.226 1.00 94.25 106 LEU A C 1
ATOM 831 O O . LEU A 1 106 ? 13.871 -3.512 -6.822 1.00 94.25 106 LEU A O 1
ATOM 835 N N . ASN A 1 107 ? 12.597 -4.432 -8.416 1.00 93.44 107 ASN A N 1
ATOM 836 C CA . ASN A 1 107 ? 13.672 -4.690 -9.382 1.00 93.44 107 ASN A CA 1
ATOM 837 C C . ASN A 1 107 ? 13.839 -3.556 -10.393 1.00 93.44 107 ASN A C 1
ATOM 839 O O . ASN A 1 107 ? 14.916 -3.391 -10.964 1.00 93.44 107 ASN A O 1
ATOM 843 N N . SER A 1 108 ? 12.769 -2.810 -10.655 1.00 92.44 108 SER A N 1
ATOM 844 C CA . SER A 1 108 ? 12.754 -1.755 -11.658 1.00 92.44 108 SER A CA 1
ATOM 845 C C . SER A 1 108 ? 11.781 -0.649 -11.305 1.00 92.44 108 SER A C 1
ATOM 847 O O . SER A 1 108 ? 10.825 -0.829 -10.552 1.00 92.44 108 SER A O 1
ATOM 849 N N . ASN A 1 109 ? 12.065 0.526 -11.847 1.00 92.56 109 ASN A N 1
ATOM 850 C CA . ASN A 1 109 ? 11.382 1.758 -11.518 1.00 92.56 109 ASN A CA 1
ATOM 851 C C . ASN A 1 109 ? 11.456 2.711 -12.710 1.00 92.56 109 ASN A C 1
ATOM 853 O O . ASN A 1 109 ? 12.524 2.852 -13.306 1.00 92.56 109 ASN A O 1
ATOM 857 N N . ASP A 1 110 ? 10.360 3.406 -12.990 1.00 92.25 110 ASP A N 1
ATOM 858 C CA . ASP A 1 110 ? 10.321 4.549 -13.903 1.00 92.25 110 ASP A CA 1
ATOM 859 C C . ASP A 1 110 ? 9.706 5.754 -13.186 1.00 92.25 110 ASP A C 1
ATOM 861 O O . ASP A 1 110 ? 8.583 6.178 -13.445 1.00 92.25 110 ASP A O 1
ATOM 865 N N . ASN A 1 111 ? 10.449 6.259 -12.196 1.00 89.62 111 ASN A N 1
ATOM 866 C CA . ASN A 1 111 ? 10.054 7.396 -11.363 1.00 89.62 111 ASN A CA 1
ATOM 867 C C . ASN A 1 111 ? 8.683 7.205 -10.698 1.00 89.62 111 ASN A C 1
ATOM 869 O O . ASN A 1 111 ? 7.845 8.109 -10.706 1.00 89.62 111 ASN A O 1
ATOM 873 N N . ALA A 1 112 ? 8.465 6.032 -10.100 1.00 90.88 112 ALA A N 1
ATOM 874 C CA . ALA A 1 112 ? 7.226 5.703 -9.418 1.00 90.88 112 ALA A CA 1
ATOM 875 C C . ALA A 1 112 ? 6.867 6.755 -8.368 1.00 90.88 112 ALA A C 1
ATOM 877 O O . ALA A 1 112 ? 7.672 7.128 -7.506 1.00 90.88 112 ALA A O 1
ATOM 878 N N . VAL A 1 113 ? 5.626 7.225 -8.438 1.00 90.44 113 VAL A N 1
ATOM 879 C CA . VAL A 1 113 ? 5.050 8.113 -7.436 1.00 90.44 113 VAL A CA 1
ATOM 880 C C . VAL A 1 113 ? 4.538 7.262 -6.286 1.00 90.44 113 VAL A C 1
ATOM 882 O O . VAL A 1 113 ? 3.768 6.319 -6.484 1.00 90.44 113 VAL A O 1
ATOM 885 N N . VAL A 1 114 ? 4.968 7.603 -5.076 1.00 89.12 114 VAL A N 1
ATOM 886 C CA . VAL A 1 114 ? 4.633 6.871 -3.862 1.00 89.12 114 VAL A CA 1
ATOM 887 C C . VAL A 1 114 ? 4.188 7.835 -2.781 1.00 89.12 114 VAL A C 1
ATOM 889 O O . VAL A 1 114 ? 4.911 8.763 -2.415 1.00 89.12 114 VAL A O 1
ATOM 892 N N . GLY A 1 115 ? 2.996 7.608 -2.246 1.00 86.19 115 GLY A N 1
ATOM 893 C CA . GLY A 1 115 ? 2.389 8.511 -1.291 1.00 86.19 115 GLY A CA 1
ATOM 894 C C . GLY A 1 115 ? 0.875 8.440 -1.287 1.00 86.19 115 GLY A C 1
ATOM 895 O O . GLY A 1 115 ? 0.266 7.476 -1.741 1.00 86.19 115 GLY A O 1
ATOM 896 N N . TYR A 1 116 ? 0.249 9.491 -0.786 1.00 83.69 116 TYR A N 1
ATOM 897 C CA . TYR A 1 116 ? -1.190 9.652 -0.868 1.00 83.69 116 TYR A CA 1
ATOM 898 C C . TYR A 1 116 ? -1.579 11.121 -0.985 1.00 83.69 116 TYR A C 1
ATOM 900 O O . TYR A 1 116 ? -0.845 12.010 -0.552 1.00 83.69 116 TYR A O 1
ATOM 908 N N . ALA A 1 117 ? -2.755 11.370 -1.544 1.00 79.00 117 ALA A N 1
ATOM 909 C CA . ALA A 1 117 ? -3.443 12.647 -1.454 1.00 79.00 117 ALA A CA 1
ATOM 910 C C . ALA A 1 117 ? -4.831 12.412 -0.866 1.00 79.00 117 ALA A C 1
ATOM 912 O O . ALA A 1 117 ? -5.534 11.488 -1.272 1.00 79.00 117 ALA A O 1
ATOM 913 N N . SER A 1 118 ? -5.214 13.243 0.098 1.00 72.06 118 SER A N 1
ATOM 914 C CA . SER A 1 118 ? -6.562 13.297 0.646 1.00 72.06 118 SER A CA 1
ATOM 915 C C . SER A 1 118 ? -7.213 14.618 0.260 1.00 72.06 118 SER A C 1
ATOM 917 O O . SER A 1 118 ? -6.566 15.668 0.215 1.00 72.06 118 SER A O 1
ATOM 919 N N . TYR A 1 119 ? -8.507 14.553 -0.045 1.00 62.78 119 TYR A N 1
ATOM 920 C CA . TYR A 1 119 ? -9.278 15.689 -0.530 1.00 62.78 119 TYR A CA 1
ATOM 921 C C . TYR A 1 119 ? -10.460 15.961 0.397 1.00 62.78 119 TYR A C 1
ATOM 923 O O . TYR A 1 119 ? -11.437 15.210 0.413 1.00 62.78 119 TYR A O 1
ATOM 931 N N . SER A 1 120 ? -10.402 17.052 1.162 1.00 58.16 120 SER A N 1
ATOM 932 C CA . SER A 1 120 ? -11.538 17.505 1.967 1.00 58.16 120 SER A CA 1
ATOM 933 C C . SER A 1 120 ? -12.363 18.533 1.192 1.00 58.16 120 SER A C 1
ATOM 935 O O . SER A 1 120 ? -11.993 19.701 1.056 1.00 58.16 120 SER A O 1
ATOM 937 N N . PHE A 1 121 ? -13.530 18.110 0.695 1.00 53.56 121 PHE A N 1
ATOM 938 C CA . PHE A 1 121 ? -14.468 19.006 0.007 1.00 53.56 121 PHE A CA 1
ATOM 939 C C . PHE A 1 121 ? -14.988 20.121 0.930 1.00 53.56 121 PHE A C 1
ATOM 941 O O . PHE A 1 121 ? -15.187 21.253 0.492 1.00 53.56 121 PHE A O 1
ATOM 948 N N . VAL A 1 122 ? -15.162 19.819 2.223 1.00 56.56 122 VAL A N 1
ATOM 949 C CA . VAL A 1 122 ? -15.590 20.797 3.235 1.00 56.56 122 VAL A CA 1
ATOM 950 C C . VAL A 1 122 ? -14.509 21.854 3.445 1.00 56.56 122 VAL A C 1
ATOM 952 O O . VAL A 1 122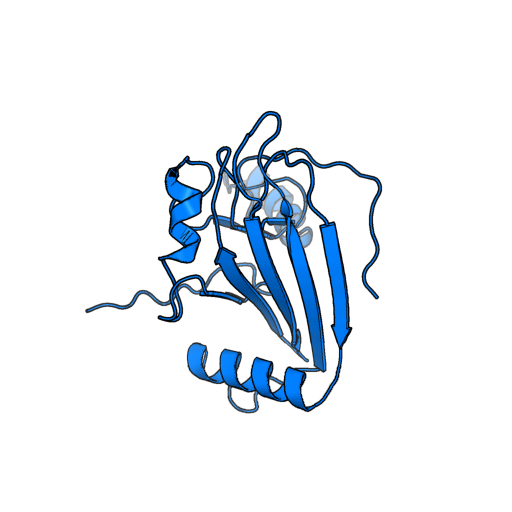 ? -14.817 23.041 3.434 1.00 56.56 122 VAL A O 1
ATOM 955 N N . GLU A 1 123 ? -13.238 21.457 3.556 1.00 58.00 123 GLU A N 1
ATOM 956 C CA . GLU A 1 123 ? -12.138 22.421 3.667 1.00 58.00 123 GLU A CA 1
ATOM 957 C C . GLU A 1 123 ? -11.979 23.255 2.400 1.00 58.00 123 GLU A C 1
ATOM 959 O O . GLU A 1 123 ? -11.699 24.441 2.509 1.00 58.00 123 GLU A O 1
ATOM 964 N N . LYS A 1 124 ? -12.223 22.696 1.209 1.00 55.25 124 LYS A N 1
ATOM 965 C CA . LYS A 1 124 ? -12.239 23.475 -0.037 1.00 55.25 124 LYS A CA 1
ATOM 966 C C . LYS A 1 124 ? -13.352 24.520 -0.054 1.00 55.25 124 LYS A C 1
ATOM 968 O O . LYS A 1 124 ? -13.102 25.638 -0.491 1.00 55.25 124 LYS A O 1
ATOM 973 N N . LEU A 1 125 ? -14.561 24.179 0.400 1.00 57.34 125 LEU A N 1
ATOM 974 C CA . LEU A 1 125 ? -15.679 25.126 0.457 1.00 57.34 125 LEU A CA 1
ATOM 975 C C . LEU A 1 125 ? -15.389 26.254 1.459 1.00 57.34 125 LEU A C 1
ATOM 977 O O . LEU A 1 125 ? -15.537 27.427 1.126 1.00 57.34 125 LEU A O 1
ATOM 981 N N . MET A 1 126 ? -14.872 25.901 2.640 1.00 57.81 126 MET A N 1
ATOM 982 C CA . MET A 1 126 ? -14.454 26.863 3.665 1.00 57.81 126 MET A CA 1
ATOM 983 C C . MET A 1 126 ? -13.267 27.717 3.196 1.00 57.81 126 MET A C 1
ATOM 985 O O . MET A 1 126 ? -13.254 28.928 3.396 1.00 57.81 126 MET A O 1
ATOM 989 N N . ALA A 1 127 ? -12.278 27.116 2.528 1.00 55.72 127 ALA A N 1
ATOM 990 C CA . ALA A 1 127 ? -11.158 27.830 1.931 1.00 55.72 127 ALA A CA 1
ATOM 991 C C . ALA A 1 127 ? -11.638 28.743 0.803 1.00 55.72 127 ALA A C 1
ATOM 993 O O . ALA A 1 127 ? -11.227 29.884 0.775 1.00 55.72 127 ALA A O 1
ATOM 994 N N . ALA A 1 128 ? -12.560 28.342 -0.071 1.00 56.50 128 ALA A N 1
ATOM 995 C CA . ALA A 1 128 ? -13.085 29.226 -1.114 1.00 56.50 128 ALA A CA 1
ATOM 996 C C . ALA A 1 128 ? -13.762 30.489 -0.536 1.00 56.50 128 ALA A C 1
ATOM 998 O O . ALA A 1 128 ? -13.574 31.582 -1.074 1.00 56.50 128 ALA A O 1
ATOM 999 N N . GLU A 1 129 ? -14.478 30.370 0.588 1.00 55.47 129 GLU A N 1
ATOM 1000 C CA . GLU A 1 129 ? -15.061 31.518 1.301 1.00 55.47 129 GLU A CA 1
ATOM 1001 C C . GLU A 1 129 ? -14.002 32.387 2.015 1.00 55.47 129 GLU A C 1
ATOM 1003 O O . GLU A 1 129 ? -14.132 33.613 2.067 1.00 55.47 129 GLU A O 1
ATOM 1008 N N . ILE A 1 130 ? -12.923 31.783 2.530 1.00 51.34 130 ILE A N 1
ATOM 1009 C CA . ILE A 1 130 ? -11.852 32.467 3.282 1.00 51.34 130 ILE A CA 1
ATOM 1010 C C . ILE A 1 130 ? -10.760 33.052 2.356 1.00 51.34 130 ILE A C 1
ATOM 1012 O O . ILE A 1 130 ? -10.234 34.142 2.606 1.00 51.34 130 ILE A O 1
ATOM 1016 N N . SER A 1 131 ? -10.432 32.383 1.251 1.00 49.97 131 SER A N 1
ATOM 1017 C CA . SER A 1 131 ? -9.394 32.740 0.274 1.00 49.97 131 SER A CA 1
ATOM 1018 C C . SER A 1 131 ? -9.736 34.017 -0.489 1.00 49.97 131 SER A C 1
ATOM 1020 O O . SER A 1 131 ? -8.819 34.752 -0.852 1.00 49.97 131 SER A O 1
ATOM 1022 N N . ALA A 1 132 ? -11.022 34.363 -0.625 1.00 47.31 132 ALA A N 1
ATOM 1023 C CA . ALA A 1 132 ? -11.446 35.666 -1.143 1.00 47.31 132 ALA A CA 1
ATOM 1024 C C . ALA A 1 132 ? -11.002 36.847 -0.251 1.00 47.31 132 ALA A C 1
ATOM 1026 O O . ALA A 1 132 ? -11.009 37.993 -0.700 1.00 47.31 132 ALA A O 1
ATOM 1027 N N . LYS A 1 133 ? -10.610 36.586 1.008 1.00 46.28 133 LYS A N 1
ATOM 1028 C CA . LYS A 1 133 ? -10.299 37.619 2.006 1.00 46.28 133 LYS A CA 1
ATOM 1029 C C . LYS A 1 133 ? -8.879 37.557 2.584 1.00 46.28 133 LYS A C 1
ATOM 1031 O O . LYS A 1 133 ? -8.452 38.551 3.164 1.00 46.28 133 LYS A O 1
ATOM 1036 N N . ALA A 1 134 ? -8.150 36.443 2.445 1.00 43.31 134 ALA A N 1
ATOM 1037 C CA . ALA A 1 134 ? -6.882 36.250 3.167 1.00 43.31 134 ALA A CA 1
ATOM 1038 C C . ALA A 1 134 ? -5.752 35.499 2.426 1.00 43.31 134 ALA A C 1
ATOM 1040 O O . ALA A 1 134 ? -4.725 35.232 3.042 1.00 43.31 134 ALA A O 1
ATOM 1041 N N . GLY A 1 135 ? -5.882 35.160 1.136 1.00 38.28 135 GLY A N 1
ATOM 1042 C CA . GLY A 1 135 ? -4.776 34.532 0.386 1.00 38.28 135 GLY A CA 1
ATOM 1043 C C . GLY A 1 135 ? -4.350 33.148 0.906 1.00 38.28 135 GLY A C 1
ATOM 1044 O O . GLY A 1 135 ? -3.189 32.771 0.778 1.00 38.28 135 GLY A O 1
ATOM 1045 N N . PHE A 1 136 ? -5.273 32.399 1.515 1.00 41.06 136 PHE A N 1
ATOM 1046 C CA . PHE A 1 136 ? -5.011 31.051 2.022 1.00 41.06 136 PHE A CA 1
ATOM 1047 C C . PHE A 1 136 ? -4.986 30.037 0.865 1.00 41.06 136 PHE A C 1
ATOM 1049 O O . PHE A 1 136 ? -5.923 29.992 0.063 1.00 41.06 136 PHE A O 1
ATOM 1056 N N . ALA A 1 137 ? -3.915 29.245 0.776 1.00 44.09 137 ALA A N 1
ATOM 1057 C CA . ALA A 1 137 ? -3.791 28.134 -0.165 1.00 44.09 137 ALA A CA 1
ATOM 1058 C C . ALA A 1 137 ? -4.743 26.990 0.227 1.00 44.09 137 ALA A C 1
ATOM 1060 O O . ALA A 1 137 ? -4.977 26.750 1.413 1.00 44.09 137 ALA A O 1
ATOM 1061 N N . THR A 1 138 ? -5.298 26.297 -0.768 1.00 46.44 138 THR A N 1
ATOM 1062 C CA . THR A 1 138 ? -6.134 25.103 -0.587 1.00 46.44 138 THR A CA 1
ATOM 1063 C C . THR A 1 138 ? -5.424 24.075 0.294 1.00 46.44 138 THR A C 1
ATOM 1065 O O . THR A 1 138 ? -4.274 23.722 0.037 1.00 46.44 138 THR A O 1
ATOM 1068 N N . LEU A 1 139 ? -6.114 23.589 1.328 1.00 53.78 139 LEU A N 1
ATOM 1069 C CA . LEU A 1 139 ? -5.625 22.581 2.273 1.00 53.78 139 LEU A CA 1
ATOM 1070 C C . LEU A 1 139 ? -5.676 21.176 1.645 1.00 53.78 139 LEU A C 1
ATOM 1072 O O . LEU A 1 139 ? -6.329 20.273 2.150 1.00 53.78 139 LEU A O 1
ATOM 1076 N N . ASN A 1 140 ? -5.015 20.991 0.503 1.00 58.72 140 ASN A N 1
ATOM 1077 C CA . ASN A 1 140 ? -4.772 19.651 -0.019 1.00 58.72 140 ASN A CA 1
ATOM 1078 C C . ASN A 1 140 ? -3.716 19.007 0.881 1.00 58.72 140 ASN A C 1
ATOM 1080 O O . ASN A 1 140 ? -2.594 19.512 0.967 1.00 58.72 140 ASN A O 1
ATOM 1084 N N . SER A 1 141 ? -4.056 17.910 1.554 1.00 68.56 141 SER A N 1
ATOM 1085 C CA . SER A 1 141 ? -3.067 17.138 2.291 1.00 68.56 141 SER A CA 1
ATOM 1086 C C . SER A 1 141 ? -2.564 15.998 1.431 1.00 68.56 141 SER A C 1
ATOM 1088 O O . SER A 1 141 ? -3.245 15.009 1.170 1.00 68.56 141 SER A O 1
ATOM 1090 N N . SER A 1 142 ? -1.339 16.161 0.953 1.00 74.50 142 SER A N 1
ATOM 1091 C CA . SER A 1 142 ? -0.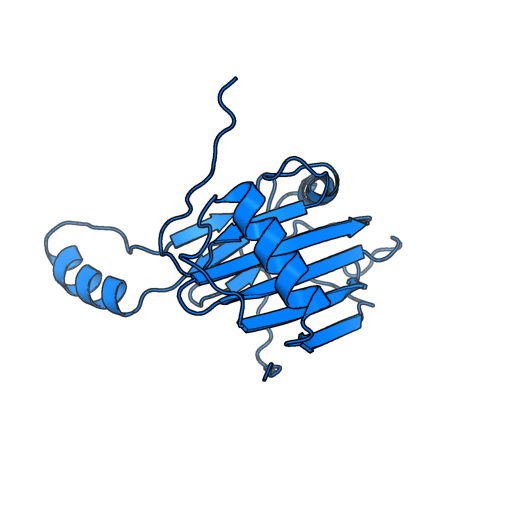613 15.103 0.273 1.00 74.50 142 SER A CA 1
ATOM 1092 C C . SER A 1 142 ? 0.668 14.788 1.008 1.00 74.50 142 SER A C 1
ATOM 1094 O O . SER A 1 142 ? 1.340 15.676 1.537 1.00 74.50 142 SER A O 1
ATOM 1096 N N . TYR A 1 143 ? 1.031 13.519 0.980 1.00 80.69 143 TYR A N 1
ATOM 1097 C CA . TYR A 1 143 ? 2.292 13.034 1.489 1.00 80.69 143 TYR A CA 1
ATOM 1098 C C . TYR A 1 143 ? 2.960 12.189 0.426 1.00 80.69 143 TYR A C 1
ATOM 1100 O O . TYR A 1 143 ? 2.354 11.239 -0.055 1.00 80.69 143 TYR A O 1
ATOM 1108 N N . SER A 1 144 ? 4.205 12.515 0.104 1.00 84.75 144 SER A N 1
ATOM 1109 C CA . SER A 1 144 ? 5.053 11.682 -0.744 1.00 84.75 144 SER A CA 1
ATOM 1110 C C . SER A 1 144 ? 6.113 11.015 0.121 1.00 84.75 144 SER A C 1
ATOM 1112 O O . SER A 1 144 ? 6.681 11.651 1.017 1.00 84.75 144 SER A O 1
ATOM 1114 N N . LEU A 1 145 ? 6.392 9.742 -0.147 1.00 82.81 145 LEU A N 1
ATOM 1115 C CA . LEU A 1 145 ? 7.497 9.043 0.500 1.00 82.81 145 LEU A CA 1
ATOM 1116 C C . LEU A 1 145 ? 8.842 9.637 0.048 1.00 82.81 145 LEU A C 1
ATOM 1118 O O . LEU A 1 145 ? 8.917 10.268 -1.014 1.00 82.81 145 LEU A O 1
ATOM 1122 N N . PRO A 1 146 ? 9.917 9.446 0.837 1.00 82.00 146 PRO A N 1
ATOM 1123 C CA . PRO A 1 146 ? 11.265 9.785 0.398 1.00 82.00 146 PRO A CA 1
ATOM 1124 C C . PRO A 1 146 ? 11.555 9.168 -0.973 1.00 82.00 146 PRO A C 1
ATOM 1126 O O . PRO A 1 146 ? 11.179 8.028 -1.222 1.00 82.00 146 PRO A O 1
ATOM 1129 N N . ASP A 1 147 ? 12.197 9.933 -1.854 1.00 85.69 147 ASP A N 1
ATOM 1130 C CA . ASP A 1 147 ? 12.624 9.495 -3.193 1.00 85.69 147 ASP A CA 1
ATOM 1131 C C . ASP A 1 147 ? 11.496 9.130 -4.175 1.00 85.69 147 ASP A C 1
ATOM 1133 O O . ASP A 1 147 ? 11.768 8.735 -5.312 1.00 85.69 147 ASP A O 1
ATOM 1137 N N . SER A 1 148 ? 10.231 9.323 -3.782 1.00 87.38 148 SER A N 1
ATOM 1138 C CA . SER A 1 148 ? 9.079 9.263 -4.685 1.00 87.38 148 SER A CA 1
ATOM 1139 C C . SER A 1 148 ? 9.307 10.147 -5.913 1.00 87.38 148 SER A C 1
ATOM 1141 O O . SER A 1 148 ? 9.821 11.260 -5.797 1.00 87.38 148 SER A O 1
ATOM 1143 N N . ALA A 1 149 ? 8.836 9.688 -7.072 1.00 87.31 149 ALA A N 1
ATOM 1144 C CA . ALA A 1 149 ? 9.005 10.349 -8.365 1.00 87.31 149 ALA A CA 1
ATOM 1145 C C . ALA A 1 149 ? 10.473 10.518 -8.803 1.00 87.31 149 ALA A C 1
ATOM 1147 O O . ALA A 1 149 ? 10.793 11.402 -9.597 1.00 87.31 149 ALA A O 1
ATOM 1148 N N . THR A 1 150 ? 11.371 9.671 -8.295 1.00 88.19 150 THR A N 1
ATOM 1149 C CA . THR A 1 150 ? 12.772 9.604 -8.728 1.00 88.19 150 THR A CA 1
ATOM 1150 C C . THR A 1 150 ? 13.177 8.159 -9.018 1.00 88.19 150 THR A C 1
ATOM 1152 O O . THR A 1 150 ? 12.468 7.223 -8.637 1.00 88.19 150 THR A O 1
ATOM 1155 N N . HIS A 1 151 ? 14.345 7.963 -9.638 1.00 85.06 151 HIS A N 1
ATOM 1156 C CA . HIS A 1 151 ? 14.921 6.635 -9.865 1.00 85.06 151 HIS A CA 1
ATOM 1157 C C . HIS A 1 151 ? 15.151 5.860 -8.554 1.00 85.06 151 HIS A C 1
ATOM 1159 O O . HIS A 1 151 ? 15.010 4.637 -8.528 1.00 85.06 151 HIS A O 1
ATOM 1165 N N . ASP A 1 152 ? 15.385 6.570 -7.449 1.00 89.25 152 ASP A N 1
ATOM 1166 C CA . ASP A 1 152 ? 15.685 5.992 -6.139 1.00 89.25 152 ASP A CA 1
ATOM 1167 C C . ASP A 1 152 ? 14.438 5.458 -5.411 1.00 89.25 152 ASP A C 1
ATOM 1169 O O . ASP A 1 152 ? 14.565 4.863 -4.340 1.00 89.25 152 ASP A O 1
ATOM 1173 N N . ALA A 1 153 ? 13.236 5.573 -5.994 1.00 87.81 153 ALA A N 1
ATOM 1174 C CA . ALA A 1 153 ? 12.020 4.972 -5.438 1.00 87.81 153 ALA A CA 1
ATOM 1175 C C . ALA A 1 153 ? 12.120 3.438 -5.291 1.00 87.81 153 ALA A C 1
ATOM 1177 O O . ALA A 1 153 ? 11.415 2.846 -4.478 1.00 87.81 153 ALA A O 1
ATOM 1178 N N . MET A 1 154 ? 13.017 2.769 -6.027 1.00 89.56 154 MET A N 1
ATOM 1179 C CA . MET A 1 154 ? 13.318 1.345 -5.806 1.00 89.56 154 MET A CA 1
ATOM 1180 C C . MET A 1 154 ? 13.929 1.065 -4.422 1.00 89.56 154 MET A C 1
ATOM 1182 O O . MET A 1 154 ? 13.712 -0.003 -3.864 1.00 89.56 154 MET A O 1
ATOM 1186 N N . LEU A 1 155 ? 14.618 2.039 -3.813 1.00 90.38 155 LEU A N 1
ATOM 1187 C CA . LEU A 1 155 ? 15.228 1.898 -2.484 1.00 90.38 155 LEU A CA 1
ATOM 1188 C C . LEU A 1 155 ? 14.189 1.874 -1.354 1.00 90.38 155 LEU A C 1
ATOM 1190 O O . LEU A 1 155 ? 14.539 1.667 -0.191 1.00 90.38 155 LEU A O 1
ATOM 1194 N N . LEU A 1 156 ? 12.905 2.072 -1.661 1.00 89.75 156 LEU A N 1
ATOM 1195 C CA . LEU A 1 156 ? 11.825 1.947 -0.686 1.00 89.75 156 LEU A CA 1
ATOM 1196 C C . LEU A 1 156 ? 11.694 0.529 -0.121 1.00 89.75 156 LEU A C 1
ATOM 1198 O O . LEU A 1 156 ? 11.199 0.403 0.997 1.00 89.75 156 LEU A O 1
ATOM 1202 N N . SER A 1 157 ? 12.184 -0.503 -0.825 1.00 91.25 157 SER A N 1
ATOM 1203 C CA . SER A 1 157 ? 12.295 -1.873 -0.296 1.00 91.25 157 SER A CA 1
ATOM 1204 C C . SER A 1 157 ? 13.406 -2.045 0.745 1.00 91.25 157 SER A C 1
ATOM 1206 O O . SER A 1 157 ? 13.426 -3.033 1.469 1.00 91.25 157 SER A O 1
ATOM 1208 N N . GLU A 1 158 ? 14.334 -1.092 0.839 1.00 90.12 158 GLU A N 1
ATOM 1209 C CA . GLU A 1 158 ? 15.443 -1.108 1.803 1.00 90.12 158 GLU A CA 1
ATOM 1210 C C . GLU A 1 158 ? 15.220 -0.131 2.970 1.00 90.12 158 GLU A C 1
ATOM 1212 O O . GLU A 1 158 ? 15.854 -0.236 4.021 1.00 90.12 158 GLU A O 1
ATOM 1217 N N . LYS A 1 159 ? 14.310 0.831 2.790 1.00 89.38 159 LYS A N 1
ATOM 1218 C CA . LYS A 1 159 ? 13.953 1.874 3.761 1.00 89.38 159 LYS A CA 1
ATOM 1219 C C . LYS A 1 159 ? 12.676 1.506 4.522 1.00 89.38 159 LYS A C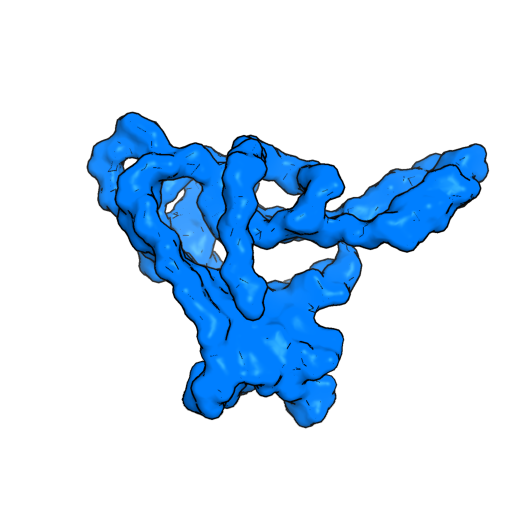 1
ATOM 1221 O O . LYS A 1 159 ? 11.970 0.577 4.148 1.00 89.38 159 LYS A O 1
ATOM 1226 N N . SER A 1 160 ? 12.398 2.219 5.614 1.00 88.12 160 SER A N 1
ATOM 1227 C CA . SER A 1 160 ? 11.207 1.999 6.445 1.00 88.12 160 SER A CA 1
ATOM 1228 C C . SER A 1 160 ? 10.930 3.183 7.372 1.00 88.12 160 SER A C 1
ATOM 1230 O O . SER A 1 160 ? 11.861 3.898 7.758 1.00 88.12 160 SER A O 1
ATOM 1232 N N . ASP A 1 161 ? 9.672 3.357 7.778 1.00 84.69 161 ASP A N 1
ATOM 1233 C CA . ASP A 1 161 ? 9.257 4.240 8.876 1.00 84.69 161 ASP A CA 1
ATOM 1234 C C . ASP A 1 161 ? 8.967 3.495 10.196 1.00 84.69 161 ASP A C 1
ATOM 1236 O O . ASP A 1 161 ? 9.025 4.112 11.261 1.00 84.69 161 ASP A O 1
ATOM 1240 N N . ILE A 1 162 ? 8.746 2.179 10.142 1.00 83.94 162 ILE A N 1
ATOM 1241 C CA . ILE A 1 162 ? 8.464 1.314 11.301 1.00 83.94 162 ILE A CA 1
ATOM 1242 C C . ILE A 1 162 ? 9.656 0.453 11.749 1.00 83.94 162 ILE A C 1
ATOM 1244 O O . ILE A 1 162 ? 9.575 -0.266 12.744 1.00 83.94 162 ILE A O 1
ATOM 1248 N N . GLY A 1 163 ? 10.788 0.543 11.046 1.00 85.56 163 GLY A N 1
ATOM 1249 C CA . GLY A 1 163 ? 12.027 -0.160 11.393 1.00 85.56 163 GLY A CA 1
ATOM 1250 C C . GLY A 1 163 ? 12.163 -1.563 10.794 1.00 85.56 163 GLY A C 1
ATOM 1251 O O . GLY A 1 163 ? 13.098 -2.274 11.161 1.00 85.56 163 GLY A O 1
ATOM 1252 N N . ILE A 1 164 ? 11.282 -1.942 9.863 1.00 88.12 164 ILE A N 1
ATOM 1253 C CA . ILE A 1 164 ? 11.356 -3.191 9.095 1.00 88.12 164 ILE A CA 1
ATOM 1254 C C . ILE A 1 164 ? 11.592 -2.825 7.621 1.00 88.12 164 ILE A C 1
ATOM 1256 O O . ILE A 1 164 ? 10.718 -2.198 7.024 1.00 88.12 164 ILE A O 1
ATOM 1260 N N . PRO A 1 165 ? 12.754 -3.158 7.024 1.00 92.75 165 PRO A N 1
ATOM 1261 C CA . PRO A 1 165 ? 13.064 -2.796 5.640 1.00 92.75 165 PRO A CA 1
ATOM 1262 C C . PRO A 1 165 ? 11.949 -3.180 4.662 1.00 92.75 165 PRO A C 1
ATOM 1264 O O . PRO A 1 165 ? 11.475 -4.313 4.677 1.00 92.75 165 PRO A O 1
ATOM 1267 N N . GLY A 1 166 ? 11.532 -2.224 3.833 1.00 92.88 166 GLY A N 1
ATOM 1268 C CA . GLY A 1 166 ? 10.469 -2.399 2.849 1.00 92.88 166 GLY A CA 1
ATOM 1269 C C . GLY A 1 166 ? 9.060 -2.176 3.383 1.00 92.88 166 GLY A C 1
ATOM 1270 O O . GLY A 1 166 ? 8.123 -2.136 2.587 1.00 92.88 166 GLY A O 1
ATOM 1271 N N . GLU A 1 167 ? 8.892 -1.984 4.691 1.00 94.25 167 GLU A N 1
ATOM 1272 C CA . GLU A 1 167 ? 7.583 -1.775 5.295 1.00 94.25 167 GLU A CA 1
ATOM 1273 C C . GLU A 1 167 ? 7.339 -0.324 5.686 1.00 94.25 167 GLU A C 1
ATOM 1275 O O . GLU A 1 167 ? 8.199 0.345 6.276 1.00 94.25 167 GLU A O 1
ATOM 1280 N N . TRP A 1 168 ? 6.127 0.124 5.364 1.00 92.62 168 TRP A N 1
ATOM 1281 C CA . TRP A 1 168 ? 5.666 1.484 5.578 1.00 92.62 168 TRP A CA 1
ATOM 1282 C C . TRP A 1 168 ? 4.247 1.503 6.145 1.00 92.62 168 TRP A C 1
ATOM 1284 O O . TRP A 1 168 ? 3.363 0.878 5.558 1.00 92.62 168 TRP A O 1
ATOM 1294 N N . LEU A 1 169 ? 3.994 2.215 7.248 1.00 91.50 169 LEU A N 1
ATOM 1295 C CA . LEU A 1 169 ? 2.676 2.220 7.903 1.00 91.50 169 LEU A CA 1
ATOM 1296 C C . LEU A 1 169 ? 2.149 3.629 8.189 1.00 91.50 169 LEU A C 1
ATOM 1298 O O . LEU A 1 169 ? 2.559 4.306 9.134 1.00 91.50 169 LEU A O 1
ATOM 1302 N N . PHE A 1 170 ? 1.102 4.013 7.465 1.00 86.88 170 PHE A N 1
ATOM 1303 C CA . PHE A 1 170 ? 0.509 5.345 7.558 1.00 86.88 170 PHE A CA 1
ATOM 1304 C C . PHE A 1 170 ? -0.926 5.300 8.052 1.00 86.88 170 PHE A C 1
ATOM 1306 O O . PHE A 1 170 ? -1.710 4.454 7.631 1.00 86.88 170 PHE A O 1
ATOM 1313 N N . ARG A 1 171 ? -1.308 6.278 8.871 1.00 86.50 171 ARG A N 1
ATOM 1314 C CA . ARG A 1 171 ? -2.717 6.598 9.101 1.00 86.50 171 ARG A CA 1
ATOM 1315 C C . ARG A 1 171 ? -3.239 7.468 7.954 1.00 86.50 171 ARG A C 1
ATOM 1317 O O . ARG A 1 171 ? -2.614 8.478 7.637 1.00 86.50 171 ARG A O 1
ATOM 1324 N N . VAL A 1 172 ? -4.356 7.072 7.343 1.00 81.50 172 VAL A N 1
ATOM 1325 C CA . VAL A 1 172 ? -4.892 7.684 6.106 1.00 81.50 172 VAL A CA 1
ATOM 1326 C C . VAL A 1 172 ? -6.293 8.287 6.266 1.00 81.50 172 VAL A C 1
ATOM 1328 O O . VAL A 1 172 ? -6.827 8.851 5.318 1.00 81.50 172 VAL A O 1
ATOM 1331 N N . ASP A 1 173 ? -6.889 8.207 7.459 1.00 76.69 173 ASP A N 1
ATOM 1332 C CA . ASP A 1 173 ? -8.177 8.841 7.780 1.00 76.69 173 ASP A CA 1
ATOM 1333 C C . ASP A 1 173 ? -8.060 10.289 8.299 1.00 76.69 173 ASP A C 1
ATOM 1335 O O . ASP A 1 173 ? -9.078 10.952 8.486 1.00 76.69 173 ASP A O 1
ATOM 1339 N N . GLU A 1 174 ? -6.843 10.804 8.520 1.00 67.38 174 GLU A N 1
ATOM 1340 C CA . GLU A 1 174 ? -6.617 12.181 8.979 1.00 67.38 174 GLU A CA 1
ATOM 1341 C C . GLU A 1 174 ? -6.087 13.095 7.857 1.00 67.38 174 GLU A C 1
ATOM 1343 O O . GLU A 1 174 ? -5.248 12.673 7.061 1.00 67.38 174 GLU A O 1
ATOM 1348 N N . PRO A 1 175 ? -6.482 14.385 7.826 1.00 50.09 175 PRO A N 1
ATOM 1349 C CA . PRO A 1 175 ? -5.922 15.367 6.898 1.00 50.09 175 PRO A CA 1
ATOM 1350 C C . PRO A 1 175 ? -4.446 15.709 7.154 1.00 50.09 175 PRO A C 1
ATOM 1352 O O . PRO A 1 175 ? -3.865 16.451 6.378 1.00 50.09 175 PRO A O 1
ATOM 1355 N N . GLN A 1 176 ? -3.819 15.255 8.241 1.00 47.41 176 GLN A N 1
ATOM 1356 C CA . GLN A 1 176 ? -2.414 15.554 8.535 1.00 47.41 176 GLN A CA 1
ATOM 1357 C C . GLN A 1 176 ? -1.655 14.282 8.904 1.00 47.41 176 GLN A C 1
ATOM 1359 O O . GLN A 1 176 ? -2.045 13.556 9.815 1.00 47.41 176 GLN A O 1
ATOM 1364 N N . VAL A 1 177 ? -0.524 14.049 8.233 1.00 47.66 177 VAL A N 1
ATOM 1365 C CA . VAL A 1 177 ? 0.385 12.942 8.552 1.00 47.66 177 VAL A CA 1
ATOM 1366 C C . VAL A 1 177 ? 1.041 13.214 9.904 1.00 47.66 177 VAL A C 1
ATOM 1368 O O . VAL A 1 177 ? 1.762 14.201 10.066 1.00 47.66 177 VAL A O 1
ATOM 1371 N N . ARG A 1 178 ? 0.901 12.298 10.863 1.00 45.44 178 ARG A N 1
ATOM 1372 C CA . ARG A 1 178 ? 1.829 12.232 11.998 1.00 45.44 178 ARG A CA 1
ATOM 1373 C C . ARG A 1 178 ? 2.991 11.316 11.635 1.00 45.44 178 ARG A C 1
ATOM 1375 O O . ARG A 1 178 ? 2.892 10.106 11.785 1.00 45.44 178 ARG A O 1
ATOM 1382 N N . ARG A 1 179 ? 4.101 11.895 11.168 1.00 41.59 179 ARG A N 1
ATOM 1383 C CA . ARG A 1 179 ? 5.375 11.172 11.049 1.00 41.59 179 ARG A CA 1
ATOM 1384 C C . ARG A 1 179 ? 6.025 11.101 12.430 1.00 41.59 179 ARG A C 1
ATOM 1386 O O . ARG A 1 179 ? 6.238 12.141 13.051 1.00 41.59 179 ARG A O 1
ATOM 1393 N N . PHE A 1 180 ? 6.391 9.908 12.894 1.00 44.66 180 PHE A N 1
ATOM 1394 C CA . PHE A 1 180 ? 7.356 9.791 13.985 1.00 44.66 180 PHE A CA 1
ATOM 1395 C C . PHE A 1 180 ? 8.762 9.955 13.405 1.00 44.66 180 PHE A C 1
ATOM 1397 O O . PHE A 1 180 ? 9.271 9.109 12.676 1.00 44.66 180 PHE A O 1
ATOM 1404 N N . LEU A 1 181 ? 9.384 11.097 13.697 1.00 35.00 181 LEU A N 1
ATOM 1405 C CA . LEU A 1 181 ? 10.825 11.249 13.561 1.00 35.00 181 LEU A CA 1
ATOM 1406 C C . LEU A 1 181 ? 11.455 10.470 14.717 1.00 35.00 181 LEU A C 1
ATOM 1408 O O . LEU A 1 181 ? 11.262 10.833 15.877 1.00 35.00 181 LEU A O 1
ATOM 1412 N N . TRP A 1 182 ? 12.219 9.420 14.423 1.00 31.20 182 TRP A N 1
ATOM 1413 C CA . TRP A 1 182 ? 13.229 8.952 15.366 1.00 31.20 182 TRP A CA 1
ATOM 1414 C C . TRP A 1 182 ? 14.234 10.094 15.568 1.00 31.20 182 TRP A C 1
ATOM 1416 O O . TRP A 1 182 ? 15.150 10.272 14.766 1.00 31.20 182 TRP A O 1
ATOM 1426 N N . SER A 1 183 ? 14.057 10.903 16.615 1.00 30.19 183 SER A N 1
ATOM 1427 C CA . SER A 1 183 ? 15.162 11.692 17.152 1.00 30.19 183 SER A CA 1
ATOM 1428 C C . SER A 1 183 ? 16.095 10.719 17.866 1.00 30.19 183 SER A C 1
ATOM 1430 O O . SER A 1 183 ? 15.720 10.147 18.893 1.00 30.19 183 SER A O 1
ATOM 1432 N N . ARG A 1 184 ? 17.280 10.501 17.297 1.00 34.72 184 ARG A N 1
ATOM 1433 C CA . ARG A 1 184 ? 18.436 10.134 18.117 1.00 34.72 184 ARG A CA 1
ATOM 1434 C C . ARG A 1 184 ? 18.811 11.304 19.015 1.00 34.72 184 ARG A C 1
ATOM 1436 O O . ARG A 1 184 ? 18.654 12.455 18.550 1.00 34.72 184 ARG A O 1
#